Protein AF-A0A804R7P9-F1 (afdb_monomer_lite)

Organism: Zea mays (NCBI:txid4577)

Sequence (198 aa):
MEAQNVEVAALVQKIAALHADIAKLPSLSPSPDANALFTSLVMACVPPNPVDVTKLSPDVQGMREELIRLCSDVEGHLEAHYADMLAAFDNPLDHLGRFPYFSNYIDLSKLEFDLLVRYIPGLAPSRVAFVGSGPLPFSSLVLAARHLPNTLFDNYDRCAAANDRARKLVRADKDLNARMSFHTVDVANLTDELAKYD

pLDDT: mean 95.61, std 3.88, range [68.5, 98.56]

InterPro domains:
  IPR004298 Nicotianamine synthase [PF03059] (5-198)
  IPR004298 Nicotianamine synthase [PS51142] (3-198)
  IPR004298 Nicotianamine synthase [PTHR32266] (2-198)
  IPR029063 S-adenosyl-L-methionine-dependent methyltransferase superfamily [G3DSA:3.40.50.150] (6-198)

Foldseek 3Di:
DVVLVVQQVVLLVQLVVLLVQLVPDPDLADDPSNCVSVVSNCVSPVDDGPDPLVPDDPVSVVSVVVVVVSVVRSVLNLLLVLLVVLLPDLASVVPCVVRVCLVVLLVVLVVVLVVCCVVPPPDQFQEDEAEQCFLPNSSVVNCCPPPHVNHAYEYEDQDPSSLVSNLSNCVNPPSCNVRYHYYNDDCVPCPVVVVPGD

Secondary structure (DSSP, 8-state):
-HHHHHHHHHHHHHHHHHHHHHTT-S--SS-HHHHHHHHHHHHHHSS-----GGGS-HHHHHHHHHHHHHHHHHHHHHHHHHHHHHHTSSSGGGGGGGSTTHHHHHHHHHHHHHHHHHHSTT---SEEEEES--SS-HHHHHIIIII-TT-EEEEEES-HHHHHHHHHHHTT-HHHHHHEEEEES-GGG-HHHHTT--

Structure (mmCIF, N/CA/C/O backbone):
data_AF-A0A804R7P9-F1
#
_entry.id   AF-A0A804R7P9-F1
#
loop_
_atom_site.group_PDB
_atom_site.id
_atom_site.type_symbol
_atom_site.label_atom_id
_atom_site.label_alt_id
_atom_site.label_comp_id
_atom_site.label_asym_id
_atom_site.label_entity_id
_atom_site.label_seq_id
_atom_site.pdbx_PDB_ins_code
_atom_site.Cartn_x
_atom_site.Cartn_y
_atom_site.Cartn_z
_atom_site.occupancy
_atom_site.B_iso_or_equiv
_atom_site.auth_seq_id
_atom_site.auth_comp_id
_atom_site.auth_asym_id
_atom_site.auth_atom_id
_atom_site.pdbx_PDB_model_num
ATOM 1 N N . MET A 1 1 ? -15.376 25.281 25.401 1.00 68.50 1 MET A N 1
ATOM 2 C CA . MET A 1 1 ? -14.915 24.066 26.104 1.00 68.50 1 MET A CA 1
ATOM 3 C C . MET A 1 1 ? -15.999 22.995 26.113 1.00 68.50 1 MET A C 1
ATOM 5 O O . MET A 1 1 ? -15.757 21.929 25.577 1.00 68.50 1 MET A O 1
ATOM 9 N N . GLU A 1 2 ? -17.209 23.275 26.605 1.00 78.75 2 GLU A N 1
ATOM 10 C CA . GLU A 1 2 ? -18.293 22.273 26.649 1.00 78.75 2 GLU A CA 1
ATOM 11 C C . GLU A 1 2 ? -18.732 21.772 25.260 1.00 7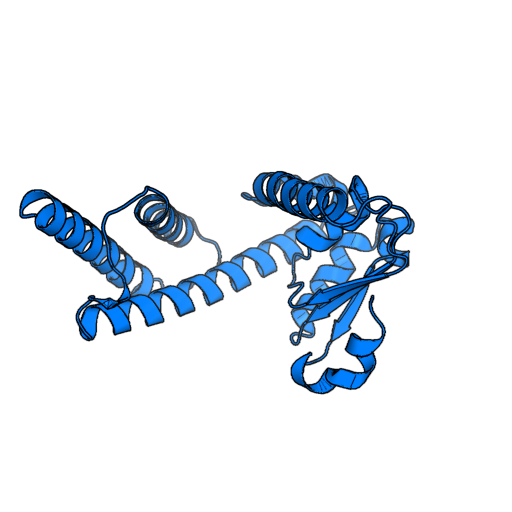8.75 2 GLU A C 1
ATOM 13 O O . GLU A 1 2 ? -18.752 20.569 25.031 1.00 78.75 2 GLU A O 1
ATOM 18 N N . ALA A 1 3 ? -18.953 22.671 24.291 1.00 79.94 3 ALA A N 1
ATOM 19 C CA . ALA A 1 3 ? -19.297 22.283 22.916 1.00 79.94 3 ALA A CA 1
ATOM 20 C C . ALA A 1 3 ? -18.219 21.411 22.238 1.00 79.94 3 ALA A C 1
ATOM 22 O O . ALA A 1 3 ? -18.548 20.435 21.575 1.00 79.94 3 ALA A O 1
ATOM 23 N N . GLN A 1 4 ? -16.934 21.719 22.462 1.00 81.69 4 GLN A N 1
ATOM 24 C CA . GLN A 1 4 ? -15.820 20.904 21.959 1.00 81.69 4 GLN A CA 1
ATOM 25 C C . GLN A 1 4 ? -15.803 19.520 22.611 1.00 81.69 4 GLN A C 1
ATOM 27 O O . GLN A 1 4 ? -15.610 18.529 21.921 1.00 81.69 4 GLN A O 1
ATOM 32 N N . ASN A 1 5 ? -16.053 19.428 23.920 1.00 85.88 5 ASN A N 1
ATOM 33 C CA . ASN A 1 5 ? -16.116 18.137 24.607 1.00 85.88 5 ASN A CA 1
ATOM 34 C C . ASN A 1 5 ? -17.267 17.266 24.079 1.00 85.88 5 ASN A C 1
ATOM 36 O O . ASN A 1 5 ? -17.095 16.058 23.936 1.00 85.88 5 ASN A O 1
ATOM 40 N N . VAL A 1 6 ? -18.417 17.871 23.756 1.00 90.25 6 VAL A N 1
ATOM 41 C CA . VAL A 1 6 ? -19.553 17.166 23.136 1.00 90.25 6 VAL A CA 1
ATOM 42 C C . VAL A 1 6 ? -19.192 16.662 21.736 1.00 90.25 6 VAL A C 1
ATOM 44 O O . VAL A 1 6 ? -19.476 15.511 21.417 1.00 90.25 6 VAL A O 1
ATOM 47 N N . GLU A 1 7 ? -18.527 17.483 20.920 1.00 92.00 7 GLU A N 1
ATOM 48 C CA . GLU A 1 7 ? -18.065 17.093 19.582 1.00 92.00 7 GLU A CA 1
ATOM 49 C C . GLU A 1 7 ? -17.047 15.942 19.634 1.00 92.00 7 GLU A C 1
ATOM 51 O O . GLU A 1 7 ? -17.205 14.947 18.925 1.00 92.00 7 GLU A O 1
ATOM 56 N N . VAL A 1 8 ? -16.051 16.031 20.527 1.00 93.19 8 VAL A N 1
ATOM 57 C CA . VAL A 1 8 ? -15.072 14.957 20.766 1.00 93.19 8 VAL A CA 1
ATOM 58 C C . VAL A 1 8 ? -15.778 13.669 21.179 1.00 93.19 8 VAL A C 1
ATOM 60 O O . VAL A 1 8 ? -15.513 12.617 20.600 1.00 93.19 8 VAL A O 1
ATOM 63 N N . ALA A 1 9 ? -16.694 13.736 22.150 1.00 93.81 9 ALA A N 1
ATOM 64 C CA . ALA A 1 9 ? -17.413 12.560 22.632 1.00 93.81 9 ALA A CA 1
ATOM 65 C C . ALA A 1 9 ? -18.255 11.910 21.522 1.00 93.81 9 ALA A C 1
ATOM 67 O O . ALA A 1 9 ? -18.226 10.688 21.369 1.00 93.81 9 ALA A O 1
ATOM 68 N N . ALA A 1 10 ? -18.947 12.715 20.711 1.00 95.12 10 ALA A N 1
ATOM 69 C CA . ALA A 1 10 ? -19.738 12.225 19.586 1.00 95.12 10 ALA A CA 1
ATOM 70 C C . ALA A 1 10 ? -18.864 11.540 18.522 1.00 95.12 10 ALA A C 1
ATOM 72 O O . ALA A 1 10 ? -19.225 10.474 18.016 1.00 95.12 10 ALA A O 1
ATOM 73 N N . LEU A 1 11 ? -17.698 12.113 18.207 1.00 96.31 11 LEU A N 1
ATOM 74 C CA . LEU A 1 11 ? -16.766 11.517 17.252 1.00 96.31 11 LEU A CA 1
ATOM 75 C C . LEU A 1 11 ? -16.176 10.203 17.781 1.00 96.31 11 LEU A C 1
ATOM 77 O O . LEU A 1 11 ? -16.175 9.205 17.060 1.00 96.31 11 LEU A O 1
ATOM 81 N N . VAL A 1 12 ? -15.740 10.171 19.044 1.00 96.19 12 VAL A N 1
ATOM 82 C CA . VAL A 1 12 ? -15.232 8.947 19.684 1.00 96.19 12 VAL A CA 1
ATOM 83 C C . VAL A 1 12 ? -16.304 7.858 19.694 1.00 96.19 12 VAL A C 1
ATOM 85 O O . VAL A 1 12 ? -16.014 6.722 19.330 1.00 96.19 12 VAL A O 1
ATOM 88 N N . GLN A 1 13 ? -17.553 8.195 20.026 1.00 96.75 13 GLN A N 1
ATOM 89 C CA . GLN A 1 13 ? -18.661 7.240 20.002 1.00 96.75 13 GLN A CA 1
ATOM 90 C C . GLN A 1 13 ? -18.929 6.701 18.588 1.00 96.75 13 GLN A C 1
ATOM 92 O O . GLN A 1 13 ? -19.139 5.499 18.421 1.00 96.75 13 GLN A O 1
ATOM 97 N N . LYS A 1 14 ? -18.892 7.562 17.562 1.00 97.56 14 LYS A N 1
ATOM 98 C CA . LYS A 1 14 ? -19.044 7.142 16.162 1.00 97.56 14 LYS A CA 1
ATOM 99 C C . LYS A 1 14 ? -17.930 6.181 15.740 1.00 97.56 14 LYS A C 1
ATOM 101 O O . LYS A 1 14 ? -18.217 5.149 15.138 1.00 97.56 14 LYS A O 1
ATOM 106 N N . ILE A 1 15 ? -16.679 6.504 16.065 1.00 97.62 15 ILE A N 1
ATOM 107 C CA . ILE A 1 15 ? -15.522 5.654 15.755 1.00 97.62 15 ILE A CA 1
ATOM 108 C C . ILE A 1 15 ? -15.613 4.320 16.509 1.00 97.62 15 ILE A C 1
ATOM 110 O O . ILE A 1 15 ? -15.343 3.279 15.919 1.00 97.62 15 ILE A O 1
ATOM 114 N N . ALA A 1 16 ? -16.071 4.321 17.764 1.00 97.50 16 ALA A N 1
ATOM 115 C CA . ALA A 1 16 ? -16.277 3.100 18.541 1.00 97.50 16 ALA A CA 1
ATOM 116 C C . ALA A 1 16 ? -17.362 2.188 17.952 1.00 97.50 16 ALA A C 1
ATOM 118 O O . ALA A 1 16 ? -17.190 0.970 17.921 1.00 97.50 16 ALA A O 1
ATOM 119 N N . ALA A 1 17 ? -18.456 2.761 17.442 1.00 98.25 17 ALA A N 1
ATOM 120 C CA . ALA A 1 17 ? -19.480 1.993 16.738 1.00 98.25 17 ALA A CA 1
ATOM 121 C C . ALA A 1 17 ? -18.922 1.360 15.452 1.00 98.25 17 ALA A C 1
ATOM 123 O O . ALA A 1 17 ? -19.088 0.162 15.237 1.00 98.25 17 ALA A O 1
ATOM 124 N N . LEU A 1 18 ? -18.183 2.136 14.649 1.00 98.44 18 LEU A N 1
ATOM 125 C CA . LEU A 1 18 ? -17.522 1.630 13.442 1.00 98.44 18 LEU A CA 1
ATOM 126 C C . LEU A 1 18 ? -16.513 0.526 13.765 1.00 98.44 18 LEU A C 1
ATOM 128 O O . LEU A 1 18 ? -16.497 -0.492 13.083 1.00 98.44 18 LEU A O 1
ATOM 132 N N . HIS A 1 19 ? -15.718 0.688 14.823 1.00 98.12 19 HIS A N 1
ATOM 133 C CA . HIS A 1 19 ? -14.803 -0.345 15.299 1.00 98.12 19 HIS A CA 1
ATOM 134 C C . HIS A 1 19 ? -15.536 -1.650 15.627 1.00 98.12 19 HIS A C 1
ATOM 136 O O . HIS A 1 19 ? -15.150 -2.711 15.143 1.00 98.12 19 HIS A O 1
ATOM 142 N N . ALA A 1 20 ? -16.625 -1.569 16.396 1.00 97.69 20 ALA A N 1
ATOM 143 C CA . ALA A 1 20 ? -17.409 -2.740 16.774 1.00 97.69 20 ALA A CA 1
ATOM 144 C C . ALA A 1 20 ? -18.037 -3.456 15.568 1.00 97.69 20 ALA A C 1
ATOM 146 O O . ALA A 1 20 ? -18.223 -4.671 15.616 1.00 97.69 20 ALA A O 1
ATOM 147 N N . ASP A 1 21 ? -18.376 -2.728 14.505 1.00 98.25 21 ASP A N 1
ATOM 148 C CA . ASP A 1 21 ? -18.928 -3.313 13.283 1.00 98.25 21 ASP A CA 1
ATOM 149 C C . ASP A 1 21 ? -17.838 -3.886 12.369 1.00 98.25 21 ASP A C 1
ATOM 151 O O . ASP A 1 21 ? -18.008 -4.987 11.846 1.00 98.25 21 ASP A O 1
ATOM 155 N N . ILE A 1 22 ? -16.683 -3.218 12.253 1.00 98.06 22 ILE A N 1
ATOM 156 C CA . ILE A 1 22 ? -15.511 -3.741 11.531 1.00 98.06 22 ILE A CA 1
ATOM 157 C C . ILE A 1 22 ? -15.024 -5.043 12.178 1.00 98.06 22 ILE A C 1
ATOM 159 O O . ILE A 1 22 ? -14.777 -6.016 11.471 1.00 98.06 22 ILE A O 1
ATOM 163 N N . ALA A 1 23 ? -14.957 -5.103 13.510 1.00 95.75 23 ALA A N 1
ATOM 164 C CA . ALA A 1 23 ? -14.520 -6.293 14.244 1.00 95.75 23 ALA A CA 1
ATOM 165 C C . ALA A 1 23 ? -15.430 -7.523 14.032 1.00 95.75 23 ALA A C 1
ATOM 167 O O . ALA A 1 23 ? -15.021 -8.649 14.311 1.00 95.75 23 ALA A O 1
ATOM 168 N N . LYS A 1 24 ? -16.663 -7.331 13.538 1.00 96.69 24 LYS A N 1
ATOM 169 C CA . LYS A 1 24 ? -17.606 -8.418 13.215 1.00 96.69 24 LYS A CA 1
ATOM 170 C C . LYS A 1 24 ? -17.519 -8.882 11.762 1.00 96.69 24 LYS A C 1
ATOM 172 O O . LYS A 1 24 ? -18.208 -9.840 11.406 1.00 96.69 24 LYS A O 1
ATOM 177 N N . LEU A 1 25 ? -16.737 -8.212 10.912 1.00 97.31 25 LEU A N 1
ATOM 178 C CA . LEU A 1 25 ? -16.594 -8.621 9.520 1.00 97.31 25 LEU A CA 1
ATOM 179 C C . LEU A 1 25 ? -16.005 -10.039 9.443 1.00 97.31 25 LEU A C 1
ATOM 181 O O . LEU A 1 25 ? -15.022 -10.337 10.121 1.00 97.31 25 LEU A O 1
ATOM 185 N N . PRO A 1 26 ? -16.550 -10.920 8.585 1.00 95.75 26 PRO A N 1
ATOM 186 C CA . PRO A 1 26 ? -16.023 -12.275 8.428 1.00 95.75 26 PRO A CA 1
ATOM 187 C C . PRO A 1 26 ? -14.672 -12.300 7.698 1.00 95.75 26 PRO A C 1
ATOM 189 O O . PRO A 1 26 ? -13.960 -13.301 7.741 1.00 95.75 26 PRO A O 1
ATOM 192 N N . SER A 1 27 ? -14.342 -11.227 6.976 1.00 96.12 27 SER A N 1
ATOM 193 C CA . SER A 1 27 ? -13.098 -11.057 6.233 1.00 96.12 27 SER A CA 1
ATOM 194 C C . SER A 1 27 ? -12.827 -9.573 6.000 1.00 96.12 27 SER A C 1
ATOM 196 O O . SER A 1 27 ? -13.759 -8.794 5.801 1.00 96.12 27 SER A O 1
ATOM 198 N N . LEU A 1 28 ? -11.545 -9.210 5.963 1.00 95.88 28 LEU A N 1
ATOM 199 C CA . LEU A 1 28 ? -11.067 -7.887 5.548 1.00 95.88 28 LEU A CA 1
ATOM 200 C C . LEU A 1 28 ? -10.750 -7.821 4.044 1.00 95.88 28 LEU A C 1
ATOM 202 O O . LEU A 1 28 ? -10.237 -6.822 3.555 1.00 95.88 28 LEU A O 1
ATOM 206 N N . SER A 1 29 ? -11.037 -8.881 3.283 1.00 95.62 29 SER A N 1
ATOM 207 C CA . SER A 1 29 ? -10.930 -8.833 1.822 1.00 95.62 29 SER A CA 1
ATOM 208 C C . SER A 1 29 ? -11.951 -7.853 1.221 1.00 95.62 29 SER A C 1
ATOM 210 O O . SER A 1 29 ? -13.043 -7.703 1.784 1.00 95.62 29 SER A O 1
ATOM 212 N N . PRO A 1 30 ? -11.652 -7.230 0.061 1.00 95.12 30 PRO A N 1
ATOM 213 C CA . PRO A 1 30 ? -12.566 -6.292 -0.582 1.00 95.12 30 PRO A CA 1
ATOM 214 C C . PRO A 1 30 ? -13.975 -6.866 -0.750 1.00 95.12 30 PRO A C 1
ATOM 216 O O . PRO A 1 30 ? -14.176 -7.918 -1.359 1.00 95.12 30 PRO A O 1
ATOM 219 N N . SER A 1 31 ? -14.955 -6.162 -0.191 1.00 95.88 31 SER A N 1
ATOM 220 C CA . SER A 1 31 ? -16.376 -6.504 -0.243 1.00 95.88 31 SER A CA 1
ATOM 221 C C . SER A 1 31 ? -17.216 -5.236 -0.062 1.00 95.88 31 SER A C 1
ATOM 223 O O . SER A 1 31 ? -16.712 -4.258 0.495 1.00 95.88 31 SER A O 1
ATOM 225 N N . PRO A 1 32 ? -18.488 -5.213 -0.506 1.00 95.94 32 PRO A N 1
ATOM 226 C CA . PRO A 1 32 ? -19.352 -4.050 -0.309 1.00 95.94 32 PRO A CA 1
ATOM 227 C C . PRO A 1 32 ? -19.441 -3.605 1.157 1.00 95.94 32 PRO A C 1
ATOM 229 O O . PRO A 1 32 ? -19.336 -2.411 1.432 1.00 95.94 32 PRO A O 1
ATOM 232 N N . ASP A 1 33 ? -19.550 -4.556 2.088 1.00 96.88 33 ASP A N 1
ATOM 233 C CA . ASP A 1 33 ? -19.698 -4.272 3.518 1.00 96.88 33 ASP A CA 1
ATOM 234 C C . ASP A 1 33 ? -18.408 -3.706 4.125 1.00 96.88 33 ASP A C 1
ATOM 236 O O . ASP A 1 33 ? -18.443 -2.669 4.791 1.00 96.88 33 ASP A O 1
ATOM 240 N N . ALA A 1 34 ? -17.255 -4.327 3.836 1.00 96.50 34 ALA A N 1
ATOM 241 C CA . ALA A 1 34 ? -15.963 -3.802 4.273 1.00 96.50 34 ALA A CA 1
ATOM 242 C C . ALA A 1 34 ? -15.733 -2.392 3.705 1.00 96.50 34 ALA A C 1
ATOM 244 O O . ALA A 1 34 ? -15.433 -1.459 4.451 1.00 96.50 34 ALA A O 1
ATOM 245 N N . ASN A 1 35 ? -15.971 -2.200 2.404 1.00 95.12 35 ASN A N 1
ATOM 246 C CA . ASN A 1 35 ? -15.793 -0.908 1.747 1.00 95.12 35 ASN A CA 1
ATOM 247 C C . ASN A 1 35 ? -16.675 0.177 2.381 1.00 95.12 35 ASN A C 1
ATOM 249 O O . ASN A 1 35 ? -16.202 1.292 2.602 1.00 95.12 35 ASN A O 1
ATOM 253 N N . ALA A 1 36 ? -17.934 -0.133 2.704 1.00 97.06 36 ALA A N 1
ATOM 254 C CA . ALA A 1 36 ? -18.849 0.818 3.329 1.00 97.06 36 ALA A CA 1
ATOM 255 C C . ALA A 1 36 ? -18.391 1.229 4.739 1.00 97.06 36 ALA A C 1
ATOM 257 O O . ALA A 1 36 ? -18.399 2.422 5.068 1.00 97.06 36 ALA A O 1
ATOM 258 N N . LEU A 1 37 ? -17.950 0.268 5.558 1.00 98.31 37 LEU A N 1
ATOM 259 C CA . LEU A 1 37 ? -17.475 0.533 6.919 1.00 98.31 37 LEU A CA 1
ATOM 260 C C . LEU A 1 37 ? -16.175 1.344 6.926 1.00 98.31 37 LEU A C 1
ATOM 262 O O . LEU A 1 37 ? -16.103 2.372 7.603 1.00 98.31 37 LEU A O 1
ATOM 266 N N . PHE A 1 38 ? -15.181 0.951 6.127 1.00 97.06 38 PHE A N 1
ATOM 267 C CA . PHE A 1 38 ? -13.913 1.682 6.049 1.00 97.06 38 PHE A CA 1
ATOM 268 C C . PHE A 1 38 ? -14.075 3.059 5.393 1.00 97.06 38 PHE A C 1
ATOM 270 O O . PHE A 1 38 ? -13.487 4.027 5.873 1.00 97.06 38 PHE A O 1
ATOM 277 N N . THR A 1 39 ? -14.956 3.210 4.395 1.00 95.88 39 THR A N 1
ATOM 278 C CA . THR A 1 39 ? -15.325 4.540 3.868 1.00 95.88 39 THR A CA 1
ATOM 279 C C . THR A 1 39 ? -15.932 5.410 4.968 1.00 95.88 39 THR A C 1
ATOM 281 O O . THR A 1 39 ? -15.559 6.571 5.123 1.00 95.88 39 THR A O 1
ATOM 284 N N . SER A 1 40 ? -16.838 4.856 5.776 1.00 97.81 40 SER A N 1
ATOM 285 C CA . SER A 1 40 ? -17.463 5.590 6.883 1.00 97.81 40 SER A CA 1
ATOM 286 C C . SER A 1 40 ? -16.452 6.006 7.954 1.00 97.81 40 SER A C 1
ATOM 288 O O . SER A 1 40 ? -16.574 7.101 8.510 1.00 97.81 40 SER A O 1
ATOM 290 N N . LEU A 1 41 ? -15.445 5.165 8.214 1.00 97.81 41 LEU A N 1
ATOM 291 C CA . LEU A 1 41 ? -14.328 5.471 9.108 1.00 97.81 41 LEU A CA 1
ATOM 292 C C . LEU A 1 41 ? -13.461 6.607 8.561 1.00 97.81 41 LEU A C 1
ATOM 294 O O . LEU A 1 41 ? -13.249 7.592 9.265 1.00 97.81 41 LEU A O 1
ATOM 298 N N . VAL A 1 42 ? -13.035 6.530 7.298 1.00 95.25 42 VAL A N 1
ATOM 299 C CA . VAL A 1 42 ? -12.271 7.604 6.641 1.00 95.25 42 VAL A CA 1
ATOM 300 C C . VAL A 1 42 ? -13.047 8.921 6.691 1.00 95.25 42 VAL A C 1
ATOM 302 O O . VAL A 1 42 ? -12.519 9.933 7.146 1.00 95.25 42 VAL A O 1
ATOM 305 N N . MET A 1 43 ? -14.332 8.906 6.334 1.00 96.31 43 MET A N 1
ATOM 306 C CA . MET A 1 43 ? -15.180 10.103 6.356 1.00 96.31 43 MET A CA 1
ATOM 307 C C . MET A 1 43 ? -15.425 10.660 7.766 1.00 96.31 43 MET A C 1
ATOM 309 O O . MET A 1 43 ? -15.783 11.829 7.902 1.00 96.31 43 MET A O 1
ATOM 313 N N . ALA A 1 44 ? -15.252 9.855 8.819 1.00 96.00 44 ALA A N 1
ATOM 314 C CA . ALA A 1 44 ? -15.275 10.336 10.198 1.00 96.00 44 ALA A CA 1
ATOM 315 C C . ALA A 1 44 ? -13.940 10.974 10.619 1.00 96.00 44 ALA A C 1
ATOM 317 O O . ALA A 1 44 ? -13.952 11.922 11.398 1.00 96.00 44 ALA A O 1
ATOM 318 N N . CYS A 1 45 ? -12.813 10.476 10.104 1.00 93.88 45 CYS A N 1
ATOM 319 C CA . CYS A 1 45 ? -11.470 10.892 10.515 1.00 93.88 45 CYS A CA 1
ATOM 320 C C . CYS A 1 45 ? -10.884 12.056 9.698 1.00 93.88 45 CYS A C 1
ATOM 322 O O . CYS A 1 45 ? -10.033 12.778 10.210 1.00 93.88 45 CYS A O 1
ATOM 324 N N . VAL A 1 46 ? -11.297 12.230 8.439 1.00 93.50 46 VAL A N 1
ATOM 325 C CA . VAL A 1 46 ? -10.741 13.249 7.527 1.00 93.50 46 VAL A CA 1
ATOM 326 C C . VAL A 1 46 ? -11.066 14.695 7.938 1.00 93.50 46 VAL A C 1
ATOM 328 O O . VAL A 1 46 ? -10.173 15.540 7.837 1.00 93.50 46 VAL A O 1
ATOM 331 N N . PRO A 1 47 ? -12.294 15.042 8.376 1.00 94.62 47 PRO A N 1
ATOM 332 C CA . PRO A 1 47 ? -12.596 16.417 8.754 1.00 94.62 47 PRO A CA 1
ATOM 333 C C . PRO A 1 47 ? -11.754 16.896 9.951 1.00 94.62 47 PRO A C 1
ATOM 335 O O . PRO A 1 47 ? -11.540 16.127 10.897 1.00 94.62 47 PRO A O 1
ATOM 338 N N . PRO A 1 48 ? -11.324 18.176 9.963 1.00 94.00 48 PRO A N 1
ATOM 339 C CA . PRO A 1 48 ? -10.697 18.774 11.134 1.00 94.00 48 PRO A CA 1
ATOM 340 C C . PRO A 1 48 ? -11.593 18.603 12.356 1.00 94.00 48 PRO A C 1
ATOM 342 O O . PRO A 1 48 ? -12.789 18.879 12.295 1.00 94.00 48 PRO A O 1
ATOM 345 N N . ASN A 1 49 ? -11.010 18.155 13.459 1.00 92.31 49 ASN A N 1
ATOM 346 C CA . ASN A 1 49 ? -11.733 17.910 14.696 1.00 92.31 49 ASN A CA 1
ATOM 347 C C . ASN A 1 49 ? -10.859 18.302 15.901 1.00 92.31 49 ASN A C 1
ATOM 349 O O . ASN A 1 49 ? -9.630 18.324 15.790 1.00 92.31 49 ASN A O 1
ATOM 353 N N . PRO A 1 50 ? -11.465 18.631 17.054 1.00 91.81 50 PRO A N 1
ATOM 354 C CA . PRO A 1 50 ? -10.737 19.080 18.240 1.00 91.81 50 PRO A CA 1
ATOM 355 C C . PRO A 1 50 ? -10.140 17.935 19.080 1.00 91.81 50 PRO A C 1
ATOM 357 O O . PRO A 1 50 ? -9.736 18.175 20.220 1.00 91.81 50 PRO A O 1
ATOM 360 N N . VAL A 1 51 ? -10.108 16.692 18.578 1.00 93.44 51 VAL A N 1
ATOM 361 C CA . VAL A 1 51 ? -9.623 15.543 19.354 1.00 93.44 51 VAL A CA 1
ATOM 362 C C . VAL A 1 51 ? -8.121 15.663 19.592 1.00 93.44 51 VAL A C 1
ATOM 364 O O . VAL A 1 51 ? -7.309 15.594 18.674 1.00 93.44 51 VAL A O 1
ATOM 367 N N . ASP A 1 52 ? -7.742 15.760 20.862 1.00 93.62 52 ASP A N 1
ATOM 368 C CA . ASP A 1 52 ? -6.364 15.564 21.295 1.00 93.62 52 ASP A CA 1
ATOM 369 C C . ASP A 1 52 ? -6.140 14.074 21.563 1.00 93.62 52 ASP A C 1
ATOM 371 O O . ASP A 1 52 ? -6.497 13.554 22.625 1.00 93.62 52 ASP A O 1
ATOM 375 N N . VAL A 1 53 ? -5.547 13.378 20.587 1.00 92.25 53 VAL A N 1
ATOM 376 C CA . VAL A 1 53 ? -5.310 11.931 20.684 1.00 92.25 53 VAL A CA 1
ATOM 377 C C . VAL A 1 53 ? -4.432 11.553 21.872 1.00 92.25 53 VAL A C 1
ATOM 379 O O . VAL A 1 53 ? -4.489 10.411 22.295 1.00 92.25 53 VAL A O 1
ATOM 382 N N . THR A 1 54 ? -3.654 12.474 22.452 1.00 93.88 54 THR A N 1
ATOM 383 C CA . THR A 1 54 ? -2.804 12.185 23.623 1.00 93.88 54 THR A CA 1
ATOM 384 C C . THR A 1 54 ? -3.584 12.159 24.940 1.00 93.88 54 THR A C 1
ATOM 386 O O . THR A 1 54 ? -3.088 11.639 25.937 1.00 93.88 54 THR A O 1
ATOM 389 N N . LYS A 1 55 ? -4.817 12.684 24.947 1.00 94.06 55 LYS A N 1
ATOM 390 C CA . LYS A 1 55 ? -5.689 12.786 26.130 1.00 94.06 55 LYS A CA 1
ATOM 391 C C . LYS A 1 55 ? -6.841 11.782 26.137 1.00 94.06 55 LYS A C 1
ATOM 393 O O . LYS A 1 55 ? -7.696 11.843 27.019 1.00 94.06 55 LYS A O 1
ATOM 398 N N . LEU A 1 56 ? -6.891 10.881 25.159 1.00 93.56 56 LEU A N 1
ATOM 399 C CA . LEU A 1 56 ? -7.895 9.822 25.112 1.00 93.56 56 LEU A CA 1
ATOM 400 C C . LEU A 1 56 ? -7.708 8.859 26.292 1.00 93.56 56 LEU A C 1
ATOM 402 O O . LEU A 1 56 ? -6.582 8.554 26.687 1.00 93.56 56 LEU A O 1
ATOM 406 N N . SER A 1 57 ? -8.818 8.366 26.844 1.00 96.00 57 SER A N 1
ATOM 407 C CA . SER A 1 57 ? -8.792 7.348 27.899 1.00 96.00 57 SER A CA 1
ATOM 408 C C . SER A 1 57 ? -8.118 6.057 27.411 1.00 96.00 57 SER A C 1
ATOM 410 O O . SER A 1 57 ? -8.221 5.757 26.218 1.00 96.00 57 SER A O 1
ATOM 412 N N . PRO A 1 58 ? -7.516 5.246 28.304 1.00 97.56 58 PRO A N 1
ATOM 413 C CA . PRO A 1 58 ? -6.837 4.001 27.930 1.00 97.56 58 PRO A CA 1
ATOM 414 C C . PRO A 1 58 ? -7.661 3.075 27.022 1.00 97.56 58 PRO A C 1
ATOM 416 O O . PRO A 1 58 ? -7.145 2.601 26.016 1.00 97.56 58 PRO A O 1
ATOM 419 N N . ASP A 1 59 ? -8.956 2.902 27.297 1.00 96.62 59 ASP A N 1
ATOM 420 C CA . ASP A 1 59 ? -9.836 2.049 26.481 1.00 96.62 59 ASP A CA 1
ATOM 421 C C . ASP A 1 59 ? -9.983 2.563 25.038 1.00 96.62 59 ASP A C 1
ATOM 423 O O . ASP A 1 59 ? -9.989 1.794 24.077 1.00 96.62 59 ASP A O 1
ATOM 427 N N . VAL A 1 60 ? -10.050 3.886 24.869 1.00 96.31 60 VAL A N 1
ATOM 428 C CA . VAL A 1 60 ? -10.167 4.530 23.553 1.00 96.31 60 VAL A CA 1
ATOM 429 C C . VAL A 1 60 ? -8.832 4.481 22.808 1.00 96.31 60 VAL A C 1
ATOM 431 O O . VAL A 1 60 ? -8.826 4.350 21.586 1.00 96.31 60 VAL A O 1
ATOM 434 N N . GLN A 1 61 ? -7.702 4.531 23.522 1.00 97.31 61 GLN A N 1
ATOM 435 C CA . GLN A 1 61 ? -6.388 4.288 22.921 1.00 97.31 61 GLN A CA 1
ATOM 436 C C . GLN A 1 61 ? -6.265 2.854 22.409 1.00 97.31 61 GLN A C 1
ATOM 438 O O . GLN A 1 61 ? -5.867 2.665 21.264 1.00 97.31 61 GLN A O 1
ATOM 443 N N . GLY A 1 62 ? -6.680 1.863 23.205 1.00 97.44 62 GLY A N 1
ATOM 444 C CA . GLY A 1 62 ? -6.674 0.459 22.787 1.00 97.44 62 GLY A CA 1
ATOM 445 C C . GLY A 1 62 ? -7.515 0.227 21.529 1.00 97.44 62 GLY A C 1
ATOM 446 O O . GLY A 1 62 ? -7.029 -0.339 20.554 1.00 97.44 62 GLY A O 1
ATOM 447 N N . MET A 1 63 ? -8.736 0.772 21.496 1.00 97.44 63 MET A N 1
ATOM 448 C CA . MET A 1 63 ? -9.588 0.756 20.298 1.00 97.44 63 MET A CA 1
ATOM 449 C C . MET A 1 63 ? -8.908 1.429 19.093 1.00 97.44 63 MET A C 1
ATOM 451 O O . MET A 1 63 ? -8.999 0.945 17.966 1.00 97.44 63 MET A O 1
ATOM 455 N N . ARG A 1 64 ? -8.227 2.561 19.304 1.00 96.81 64 ARG A N 1
ATOM 456 C CA . ARG A 1 64 ? -7.512 3.267 18.234 1.00 96.81 64 ARG A CA 1
ATOM 457 C C . ARG A 1 64 ? -6.357 2.429 17.679 1.00 96.81 64 ARG A C 1
ATOM 459 O O . ARG A 1 64 ? -6.175 2.395 16.466 1.00 96.81 64 ARG A O 1
ATOM 466 N N . GLU A 1 65 ? -5.582 1.777 18.537 1.00 97.00 65 GLU A N 1
ATOM 467 C CA . GLU A 1 65 ? -4.492 0.882 18.128 1.00 97.00 65 GLU A CA 1
ATOM 468 C C . GLU A 1 65 ? -5.014 -0.319 17.330 1.00 97.00 65 GLU A C 1
ATOM 470 O O . GLU A 1 65 ? -4.438 -0.673 16.299 1.00 97.00 65 GLU A O 1
ATOM 475 N N . GLU A 1 66 ? -6.138 -0.899 17.754 1.00 97.44 66 GLU A N 1
ATOM 476 C CA . GLU A 1 66 ? -6.805 -1.982 17.031 1.00 97.44 66 GLU A CA 1
ATOM 477 C C . GLU A 1 66 ? -7.297 -1.521 15.652 1.00 97.44 66 GLU A C 1
ATOM 479 O O . GLU A 1 66 ? -6.990 -2.161 14.645 1.00 97.44 66 GLU A O 1
ATOM 484 N N . LEU A 1 67 ? -7.947 -0.354 15.571 1.00 97.62 67 LEU A N 1
ATOM 485 C CA . LEU A 1 67 ? -8.347 0.248 14.296 1.00 97.62 67 LEU A CA 1
ATOM 486 C C . LEU A 1 67 ? -7.159 0.495 13.362 1.00 97.62 67 LEU A C 1
ATOM 488 O O . LEU A 1 67 ? -7.275 0.240 12.169 1.00 97.62 67 LEU A O 1
ATOM 492 N N . ILE A 1 68 ? -6.016 0.963 13.873 1.00 96.62 68 ILE A N 1
ATOM 493 C CA . ILE A 1 68 ? -4.811 1.163 13.050 1.00 96.62 68 ILE A CA 1
ATOM 494 C C . ILE A 1 68 ? -4.354 -0.162 12.432 1.00 96.62 68 ILE A C 1
ATOM 496 O O . ILE A 1 68 ? -4.028 -0.202 11.245 1.00 96.62 68 ILE A O 1
ATOM 500 N N . ARG A 1 69 ? -4.366 -1.254 13.205 1.00 97.19 69 ARG A N 1
ATOM 501 C CA . ARG A 1 69 ? -4.025 -2.588 12.692 1.00 97.19 69 ARG A CA 1
ATOM 502 C C . ARG A 1 69 ? -5.034 -3.075 11.655 1.00 97.19 69 ARG A C 1
ATOM 504 O O . ARG A 1 69 ? -4.622 -3.518 10.591 1.00 97.19 69 ARG A O 1
ATOM 511 N N . LEU A 1 70 ? -6.330 -2.925 11.925 1.00 97.19 70 LEU A N 1
ATOM 512 C CA . LEU A 1 70 ? -7.393 -3.297 10.986 1.00 97.19 70 LEU A CA 1
ATOM 513 C C . LEU A 1 70 ? -7.295 -2.509 9.672 1.00 97.19 70 LEU A C 1
ATOM 515 O O . LEU A 1 70 ? -7.453 -3.089 8.601 1.00 97.19 70 LEU A O 1
ATOM 519 N N . CYS A 1 71 ? -6.983 -1.211 9.742 1.00 96.75 71 CYS A N 1
ATOM 520 C CA . CYS A 1 71 ? -6.715 -0.383 8.567 1.00 96.75 71 CYS A CA 1
ATOM 521 C C . CYS A 1 71 ? -5.480 -0.870 7.793 1.00 96.75 71 CYS A C 1
ATOM 523 O O . CYS A 1 71 ? -5.513 -0.934 6.569 1.00 96.75 71 CYS A O 1
ATOM 525 N N . SER A 1 72 ? -4.401 -1.244 8.486 1.00 94.75 72 SER A N 1
ATOM 526 C CA . SER A 1 72 ? -3.216 -1.816 7.832 1.00 94.75 72 SER A CA 1
ATOM 527 C C . SER A 1 72 ? -3.543 -3.122 7.099 1.00 94.75 72 SER A C 1
ATOM 529 O O . SER A 1 72 ? -3.079 -3.334 5.980 1.00 94.75 72 SER A O 1
ATOM 531 N N . ASP A 1 73 ? -4.329 -4.001 7.721 1.00 95.50 73 ASP A N 1
ATOM 532 C CA . ASP A 1 73 ? -4.663 -5.305 7.147 1.00 95.50 73 ASP A CA 1
ATOM 533 C C . ASP A 1 73 ? -5.632 -5.171 5.961 1.00 95.50 73 ASP A C 1
ATOM 535 O O . ASP A 1 73 ? -5.423 -5.803 4.921 1.00 95.50 73 ASP A O 1
ATOM 539 N N . VAL A 1 74 ? -6.666 -4.323 6.076 1.00 96.31 74 VAL A N 1
ATOM 540 C CA . VAL A 1 74 ? -7.614 -4.096 4.972 1.00 96.31 74 VAL A CA 1
ATOM 541 C C . VAL A 1 74 ? -6.927 -3.454 3.768 1.00 96.31 74 VAL A C 1
ATOM 543 O O . VAL A 1 74 ? -7.196 -3.868 2.641 1.00 96.31 74 VAL A O 1
ATOM 546 N N . GLU A 1 75 ? -6.009 -2.505 3.983 1.00 94.06 75 GLU A N 1
ATOM 547 C CA . GLU A 1 75 ? -5.276 -1.868 2.886 1.00 94.06 75 GLU A CA 1
ATOM 548 C C . GLU A 1 75 ? -4.384 -2.897 2.183 1.00 94.06 75 GLU A C 1
ATOM 550 O O . GLU A 1 75 ? -4.434 -3.028 0.964 1.00 94.06 75 GLU A O 1
ATOM 555 N N . GLY A 1 76 ? -3.673 -3.742 2.941 1.00 94.88 76 GLY A N 1
ATOM 556 C CA . GLY A 1 76 ? -2.881 -4.830 2.364 1.00 94.88 76 GLY A CA 1
ATOM 557 C C . GLY A 1 76 ? -3.716 -5.813 1.529 1.00 94.88 76 GLY A C 1
ATOM 558 O O . GLY A 1 76 ? -3.285 -6.249 0.456 1.00 94.88 76 GLY A O 1
ATOM 559 N N . HIS A 1 77 ? -4.932 -6.147 1.975 1.00 96.06 77 HIS A N 1
ATOM 560 C CA . HIS A 1 77 ? -5.866 -6.966 1.197 1.00 96.06 77 HIS A CA 1
ATOM 561 C C . HIS A 1 77 ? -6.375 -6.254 -0.060 1.00 96.06 77 HIS A C 1
ATOM 563 O O . HIS A 1 77 ? -6.482 -6.885 -1.118 1.00 96.06 77 HIS A O 1
ATOM 569 N N . LEU A 1 78 ? -6.691 -4.964 0.051 1.00 96.38 78 LEU A N 1
ATOM 570 C CA . LEU A 1 78 ? -7.152 -4.135 -1.053 1.00 96.38 78 LEU A CA 1
ATOM 571 C C . LEU A 1 78 ? -6.078 -4.031 -2.137 1.00 96.38 78 LEU A C 1
ATOM 573 O O . LEU A 1 78 ? -6.350 -4.345 -3.299 1.00 96.38 78 LEU A O 1
ATOM 577 N N . GLU A 1 79 ? -4.854 -3.667 -1.762 1.00 97.12 79 GLU A N 1
ATOM 578 C CA . GLU A 1 79 ? -3.755 -3.542 -2.709 1.00 97.12 79 GLU A CA 1
ATOM 579 C C . GLU A 1 79 ? -3.434 -4.887 -3.373 1.00 97.12 79 GLU A C 1
ATOM 581 O O . GLU A 1 79 ? -3.305 -4.955 -4.595 1.00 97.12 79 GLU A O 1
ATOM 586 N N . ALA A 1 80 ? -3.381 -5.986 -2.611 1.00 97.31 80 ALA A N 1
ATOM 587 C CA . ALA A 1 80 ? -3.146 -7.315 -3.176 1.00 97.31 80 ALA A CA 1
ATOM 588 C C . ALA A 1 80 ? -4.230 -7.721 -4.190 1.00 97.31 80 ALA A C 1
ATOM 590 O O . ALA A 1 80 ? -3.902 -8.197 -5.279 1.00 97.31 80 ALA A O 1
ATOM 591 N N . HIS A 1 81 ? -5.507 -7.496 -3.861 1.00 97.19 81 HIS A N 1
ATOM 592 C CA . HIS A 1 81 ? -6.632 -7.781 -4.753 1.00 97.19 81 HIS A CA 1
ATOM 593 C C . HIS A 1 81 ? -6.526 -7.003 -6.068 1.00 97.19 81 HIS A C 1
ATOM 595 O O . HIS A 1 81 ? -6.659 -7.575 -7.152 1.00 97.19 81 HIS A O 1
ATOM 601 N N .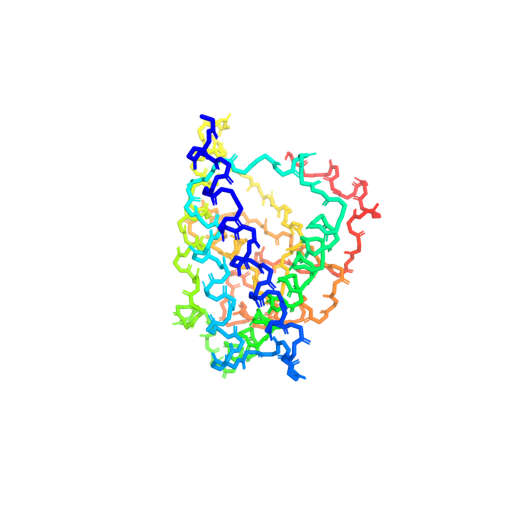 TYR A 1 82 ? -6.269 -5.699 -5.978 1.00 98.06 82 TYR A N 1
ATOM 602 C CA . TYR A 1 82 ? -6.165 -4.851 -7.157 1.00 98.06 82 TYR A CA 1
ATOM 603 C C . TYR A 1 82 ? -4.897 -5.127 -7.962 1.00 98.06 82 TYR A C 1
ATOM 605 O O . TYR A 1 82 ? -4.961 -5.095 -9.188 1.00 98.06 82 TYR A O 1
ATOM 613 N N . ALA A 1 83 ? -3.781 -5.473 -7.322 1.00 98.19 83 ALA A N 1
ATOM 614 C CA . ALA A 1 83 ? -2.572 -5.885 -8.024 1.00 98.19 83 ALA A CA 1
ATOM 615 C C . ALA A 1 83 ? -2.800 -7.166 -8.837 1.00 98.19 83 ALA A C 1
ATOM 617 O O . ALA A 1 83 ? -2.430 -7.220 -10.010 1.00 98.19 83 ALA A O 1
ATOM 618 N N . ASP A 1 84 ? -3.464 -8.169 -8.252 1.00 98.25 84 ASP A N 1
ATOM 619 C CA . ASP A 1 84 ? -3.793 -9.419 -8.945 1.00 98.25 84 ASP A CA 1
ATOM 620 C C . ASP A 1 84 ? -4.788 -9.173 -10.100 1.00 98.25 84 ASP A C 1
ATOM 622 O O . ASP A 1 84 ? -4.602 -9.694 -11.202 1.00 98.25 84 ASP A O 1
ATOM 626 N N . MET A 1 85 ? -5.797 -8.318 -9.891 1.00 98.25 85 MET A N 1
ATOM 627 C CA . MET A 1 85 ? -6.759 -7.930 -10.931 1.00 98.25 85 MET A CA 1
ATOM 628 C C . MET A 1 85 ? -6.104 -7.156 -12.083 1.00 98.25 85 MET A C 1
ATOM 630 O O . MET A 1 85 ? -6.353 -7.464 -13.248 1.00 98.25 85 MET A O 1
ATOM 634 N N . LEU A 1 86 ? -5.244 -6.178 -11.785 1.00 98.56 86 LEU A N 1
ATOM 635 C CA . LEU A 1 86 ? -4.518 -5.404 -12.795 1.00 98.56 86 LEU A CA 1
ATOM 636 C C . LEU A 1 86 ? -3.534 -6.283 -13.566 1.00 98.56 86 LEU A C 1
ATOM 638 O O . LEU A 1 86 ? -3.427 -6.178 -14.788 1.00 98.56 86 LEU A O 1
ATOM 642 N N . ALA A 1 87 ? -2.854 -7.199 -12.875 1.00 97.75 87 ALA A N 1
ATOM 643 C CA . ALA A 1 87 ? -1.931 -8.131 -13.501 1.00 97.75 87 ALA A CA 1
ATOM 644 C C . ALA A 1 87 ? -2.618 -9.083 -14.495 1.00 97.75 87 ALA A C 1
ATOM 646 O O . ALA A 1 87 ? -1.909 -9.666 -15.314 1.00 97.75 87 ALA A O 1
ATOM 647 N N . ALA A 1 88 ? -3.946 -9.235 -14.468 1.00 97.94 88 ALA A N 1
ATOM 648 C CA . ALA A 1 88 ? -4.682 -10.060 -15.425 1.00 97.94 88 ALA A CA 1
ATOM 649 C C . ALA A 1 88 ? -4.825 -9.425 -16.824 1.00 97.94 88 ALA A C 1
ATOM 651 O O . ALA A 1 88 ? -5.168 -10.134 -17.766 1.00 97.94 88 ALA A O 1
ATOM 652 N N . PHE A 1 89 ? -4.558 -8.123 -16.985 1.00 98.38 89 PHE A N 1
ATOM 653 C CA . PHE A 1 89 ? -4.556 -7.462 -18.296 1.00 98.38 89 PHE A CA 1
ATOM 654 C C . PHE A 1 89 ? -3.243 -7.684 -19.046 1.00 98.38 89 PHE A C 1
ATOM 656 O O . PHE A 1 89 ? -2.190 -7.826 -18.424 1.00 98.38 89 PHE A O 1
ATOM 663 N N . ASP A 1 90 ? -3.288 -7.646 -20.380 1.00 97.50 90 ASP A N 1
ATOM 664 C CA . ASP A 1 90 ? -2.089 -7.737 -21.224 1.00 97.50 90 ASP A CA 1
ATOM 665 C C . ASP A 1 90 ? -1.095 -6.614 -20.904 1.00 97.50 90 ASP A C 1
ATOM 667 O O . ASP A 1 90 ? 0.091 -6.878 -20.702 1.00 97.50 90 ASP A O 1
ATOM 671 N N . ASN A 1 91 ? -1.603 -5.383 -20.771 1.00 97.19 91 ASN A N 1
ATOM 672 C CA . ASN A 1 91 ? -0.858 -4.227 -20.286 1.00 97.19 91 ASN A CA 1
ATOM 673 C C . ASN A 1 91 ? -1.514 -3.649 -19.016 1.00 97.19 91 ASN A C 1
ATOM 675 O O . ASN A 1 91 ? -2.440 -2.841 -19.112 1.00 97.19 91 ASN A O 1
ATOM 679 N N . PRO A 1 92 ? -1.059 -4.039 -17.810 1.00 98.12 92 PRO A N 1
ATOM 680 C CA . PRO A 1 92 ? -1.644 -3.562 -16.554 1.00 98.12 92 PRO A CA 1
ATOM 681 C C . PRO A 1 92 ? -1.626 -2.034 -16.392 1.00 98.12 92 PRO A C 1
ATOM 683 O O . PRO A 1 92 ? -2.528 -1.474 -15.763 1.00 98.12 92 PRO A O 1
ATOM 686 N N . LEU A 1 93 ? -0.633 -1.349 -16.974 1.00 97.62 93 LEU A N 1
ATOM 687 C CA . LEU A 1 93 ? -0.456 0.099 -16.827 1.00 97.62 93 LEU A CA 1
ATOM 688 C C . LEU A 1 93 ? -1.570 0.923 -17.493 1.00 97.62 93 LEU A C 1
ATOM 690 O O . LEU A 1 93 ? -1.871 2.027 -17.039 1.00 97.62 93 LEU A O 1
ATOM 694 N N . ASP A 1 94 ? -2.256 0.366 -18.493 1.00 97.38 94 ASP A N 1
ATOM 695 C CA . ASP A 1 94 ? -3.393 1.024 -19.154 1.00 97.38 94 ASP A CA 1
ATOM 696 C C . ASP A 1 94 ? -4.669 0.998 -18.292 1.00 97.38 94 ASP A C 1
ATOM 698 O O . ASP A 1 94 ? -5.690 1.606 -18.627 1.00 97.38 94 ASP A O 1
ATOM 702 N N . HIS A 1 95 ? -4.635 0.286 -17.162 1.00 98.12 95 HIS A N 1
ATOM 703 C CA . HIS A 1 95 ? -5.804 0.018 -16.330 1.00 98.12 95 HIS A CA 1
ATOM 704 C C . HIS A 1 95 ? -5.662 0.490 -14.882 1.00 98.12 95 HIS A C 1
ATOM 706 O O . HIS A 1 95 ? -6.569 0.246 -14.087 1.00 98.12 95 HIS A O 1
ATOM 712 N N . LEU A 1 96 ? -4.592 1.216 -14.536 1.00 97.25 96 LEU A N 1
ATOM 713 C CA . LEU A 1 96 ? -4.324 1.671 -13.161 1.00 97.25 96 LEU A CA 1
ATOM 714 C C . LEU A 1 96 ? -5.480 2.481 -12.554 1.00 97.25 96 LEU A C 1
ATOM 716 O O . LEU A 1 96 ? -5.764 2.357 -11.366 1.00 97.25 96 LEU A O 1
ATOM 720 N N . GLY A 1 97 ? -6.220 3.226 -13.385 1.00 96.56 97 GLY A N 1
ATOM 721 C CA . GLY A 1 97 ? -7.416 3.973 -12.975 1.00 96.56 97 GLY A CA 1
ATOM 722 C C . GLY A 1 97 ? -8.581 3.117 -12.460 1.00 96.56 97 GLY A C 1
ATOM 723 O O . GLY A 1 97 ? -9.577 3.670 -12.008 1.00 96.56 97 GLY A O 1
ATOM 724 N N . ARG A 1 98 ? -8.484 1.780 -12.511 1.00 96.75 98 ARG A N 1
ATOM 725 C CA . ARG A 1 98 ? -9.443 0.881 -11.852 1.00 96.75 98 ARG A CA 1
ATOM 726 C C . ARG A 1 98 ? -9.276 0.857 -10.334 1.00 96.75 98 ARG A C 1
ATOM 728 O O . ARG A 1 98 ? -10.245 0.529 -9.653 1.00 96.75 98 ARG A O 1
ATOM 735 N N . PHE A 1 99 ? -8.088 1.164 -9.807 1.00 96.50 99 PHE A N 1
ATOM 736 C CA . PHE A 1 99 ? -7.901 1.284 -8.363 1.00 96.50 99 PHE A CA 1
ATOM 737 C C . PHE A 1 99 ? -8.607 2.552 -7.852 1.00 96.50 99 PHE A C 1
ATOM 739 O O . PHE A 1 99 ? -8.326 3.633 -8.378 1.00 96.50 99 PHE A O 1
ATOM 746 N N . PRO A 1 100 ? -9.491 2.461 -6.836 1.00 92.44 100 PRO A N 1
ATOM 747 C CA . PRO A 1 100 ? -10.356 3.569 -6.427 1.00 92.44 100 PRO A CA 1
ATOM 748 C C . PRO A 1 100 ? -9.607 4.847 -6.049 1.00 92.44 100 PRO A C 1
ATOM 750 O O . PRO A 1 100 ? -10.133 5.940 -6.239 1.00 92.44 100 PRO A O 1
ATOM 753 N N . TYR A 1 101 ? -8.379 4.719 -5.542 1.00 92.56 101 TYR A N 1
ATOM 754 C CA . TYR A 1 101 ? -7.585 5.852 -5.070 1.00 92.56 101 TYR A CA 1
ATOM 755 C C . TYR A 1 101 ? -6.445 6.232 -6.018 1.00 92.56 101 TYR A C 1
ATOM 757 O O . TYR A 1 101 ? -5.557 6.980 -5.622 1.00 92.56 101 TYR A O 1
ATOM 765 N N . PHE A 1 102 ? -6.431 5.754 -7.269 1.00 97.06 102 PHE A N 1
ATOM 766 C CA . PHE A 1 102 ? -5.301 6.015 -8.169 1.00 97.06 102 PHE A CA 1
ATOM 767 C C . PHE A 1 102 ? -5.070 7.514 -8.420 1.00 97.06 102 PHE A C 1
ATOM 769 O O . PHE A 1 102 ? -3.926 7.957 -8.471 1.00 97.06 102 PHE A O 1
ATOM 776 N N . SER A 1 103 ? -6.136 8.320 -8.502 1.00 96.50 103 SER A N 1
ATOM 777 C CA . SER A 1 103 ? -6.013 9.783 -8.591 1.00 96.50 103 SER A CA 1
ATOM 778 C C . SER A 1 103 ? -5.284 10.381 -7.387 1.00 96.50 103 SER A C 1
ATOM 780 O O . SER A 1 103 ? -4.469 11.280 -7.566 1.00 96.50 103 SER A O 1
ATOM 782 N N . ASN A 1 104 ? -5.502 9.838 -6.185 1.00 95.75 104 ASN A N 1
ATOM 783 C CA . ASN A 1 104 ? -4.830 10.307 -4.975 1.00 95.75 104 ASN A CA 1
ATOM 784 C C . ASN A 1 104 ? -3.317 10.073 -5.069 1.00 95.75 104 ASN A C 1
ATOM 786 O O . ASN A 1 104 ? -2.553 10.938 -4.660 1.00 95.75 104 ASN A O 1
ATOM 790 N N . TYR A 1 105 ? -2.879 8.953 -5.658 1.00 97.12 105 TYR A N 1
ATOM 791 C CA . TYR A 1 105 ? -1.454 8.704 -5.908 1.00 97.12 105 TYR A CA 1
ATOM 792 C C . TYR A 1 105 ? -0.870 9.667 -6.943 1.00 97.12 105 TYR A C 1
ATOM 794 O O . TYR A 1 105 ? 0.255 10.122 -6.772 1.00 97.12 105 TYR A O 1
ATOM 802 N N . ILE A 1 106 ? -1.626 10.031 -7.987 1.00 97.75 106 ILE A N 1
ATOM 803 C CA . ILE A 1 106 ? -1.176 11.061 -8.937 1.00 97.75 106 ILE A CA 1
ATOM 804 C C . ILE A 1 106 ? -0.922 12.387 -8.219 1.00 97.75 106 ILE A C 1
ATOM 806 O O . ILE A 1 106 ? 0.146 12.979 -8.378 1.00 97.75 106 ILE A O 1
ATOM 810 N N . ASP A 1 107 ? -1.900 12.843 -7.441 1.00 98.00 107 ASP A N 1
ATOM 811 C CA . ASP A 1 107 ? -1.835 14.144 -6.783 1.00 98.00 107 ASP A CA 1
ATOM 812 C C . ASP A 1 107 ? -0.764 14.166 -5.686 1.00 98.00 107 ASP A C 1
ATOM 814 O O . ASP A 1 107 ? 0.012 15.122 -5.600 1.00 98.00 107 ASP A O 1
ATOM 818 N N . LEU A 1 108 ? -0.671 13.094 -4.891 1.00 97.00 108 LEU A N 1
ATOM 819 C CA . LEU A 1 108 ? 0.306 12.982 -3.812 1.00 97.00 108 LEU A CA 1
ATOM 820 C C . LEU A 1 108 ? 1.737 12.881 -4.348 1.00 97.00 108 LEU A C 1
ATOM 822 O O . LEU A 1 108 ? 2.591 13.648 -3.914 1.00 97.00 108 LEU A O 1
ATOM 826 N N . SER A 1 109 ? 2.001 12.026 -5.340 1.00 96.62 109 SER A N 1
ATOM 827 C CA . SER A 1 109 ? 3.348 11.913 -5.918 1.00 96.62 109 SER A CA 1
ATOM 828 C C . SER A 1 109 ? 3.782 13.183 -6.645 1.00 96.62 109 SER A C 1
ATOM 830 O O . SER A 1 109 ? 4.960 13.541 -6.608 1.00 96.62 109 SER A O 1
ATOM 832 N N . LYS A 1 110 ? 2.843 13.916 -7.259 1.00 97.19 110 LYS A N 1
ATOM 833 C CA . LYS A 1 110 ? 3.136 15.245 -7.804 1.00 97.19 110 LYS A CA 1
ATOM 834 C C . LYS A 1 110 ? 3.510 16.226 -6.691 1.00 97.19 110 LYS A C 1
ATOM 836 O O . LYS A 1 110 ? 4.478 16.964 -6.847 1.00 97.19 110 LYS A O 1
ATOM 841 N N . LEU A 1 111 ? 2.763 16.245 -5.585 1.00 97.81 111 LEU A N 1
ATOM 842 C CA . LEU A 1 111 ? 3.064 17.107 -4.440 1.00 97.81 111 LEU A CA 1
ATOM 843 C C . LEU A 1 111 ? 4.449 16.802 -3.852 1.00 97.81 111 LEU A C 1
ATOM 845 O O . LEU A 1 111 ? 5.223 17.726 -3.609 1.00 97.81 111 LEU A O 1
ATOM 849 N N . GLU A 1 112 ? 4.770 15.523 -3.653 1.00 95.56 112 GLU A N 1
ATOM 850 C CA . GLU A 1 112 ? 6.078 15.069 -3.164 1.00 95.56 112 GLU A CA 1
ATOM 851 C C . GLU A 1 112 ? 7.206 15.512 -4.101 1.00 95.56 112 GLU A C 1
ATOM 853 O O . GLU A 1 112 ? 8.191 16.101 -3.653 1.00 95.56 112 GLU A O 1
ATOM 858 N N . PHE A 1 113 ? 7.040 15.308 -5.410 1.00 96.00 113 PHE A N 1
ATOM 859 C CA . PHE A 1 113 ? 8.012 15.749 -6.406 1.00 96.00 113 PHE A CA 1
ATOM 860 C C . PHE A 1 113 ? 8.191 17.274 -6.422 1.00 96.00 113 PHE A C 1
ATOM 862 O O . PHE A 1 113 ? 9.323 17.760 -6.405 1.00 96.00 113 PHE A O 1
ATOM 869 N N . ASP A 1 114 ? 7.095 18.037 -6.408 1.00 96.50 114 ASP A N 1
ATOM 870 C CA . ASP A 1 114 ? 7.133 19.503 -6.410 1.00 96.50 114 ASP A CA 1
ATOM 871 C C . ASP A 1 114 ? 7.850 20.044 -5.156 1.00 96.50 114 ASP A C 1
ATOM 873 O O . ASP A 1 114 ? 8.608 21.016 -5.238 1.00 96.50 114 ASP A O 1
ATOM 877 N N . LEU A 1 115 ? 7.658 19.401 -3.997 1.00 96.44 115 LEU A N 1
ATOM 878 C CA . LEU A 1 115 ? 8.394 19.721 -2.772 1.00 96.44 115 LEU A CA 1
ATOM 879 C C . LEU A 1 115 ? 9.890 19.428 -2.926 1.00 96.44 115 LEU A C 1
ATOM 881 O O . LEU A 1 115 ? 10.709 20.295 -2.614 1.00 96.44 115 LEU A O 1
ATOM 885 N N . LEU A 1 116 ? 10.258 18.254 -3.442 1.00 93.00 116 LEU A N 1
ATOM 886 C CA . LEU A 1 116 ? 11.660 17.888 -3.645 1.00 93.00 116 LEU A CA 1
ATOM 887 C C . LEU A 1 116 ? 12.371 18.866 -4.590 1.00 93.00 116 LEU A C 1
ATOM 889 O O . LEU A 1 116 ? 13.420 19.400 -4.236 1.00 93.00 116 LEU A O 1
ATOM 893 N N . VAL A 1 117 ? 11.779 19.183 -5.744 1.00 94.06 117 VAL A N 1
ATOM 894 C CA . VAL A 1 117 ? 12.357 20.134 -6.712 1.00 94.06 117 VAL A CA 1
ATOM 895 C C . VAL A 1 117 ? 12.469 21.544 -6.128 1.00 94.06 117 VAL A C 1
ATOM 897 O O . VAL A 1 117 ? 13.428 22.263 -6.419 1.00 94.06 117 VAL A O 1
ATOM 900 N N . ARG A 1 118 ? 11.517 21.954 -5.280 1.00 95.88 118 ARG A N 1
ATOM 901 C CA . ARG A 1 118 ? 11.557 23.262 -4.613 1.00 95.88 118 ARG A CA 1
ATOM 902 C C . ARG A 1 118 ? 12.744 23.394 -3.660 1.00 95.88 118 ARG A C 1
ATOM 904 O O . ARG A 1 118 ? 13.339 24.469 -3.595 1.00 95.88 118 ARG A O 1
ATOM 911 N N . TYR A 1 119 ? 13.045 22.348 -2.894 1.00 94.88 119 TYR A N 1
ATOM 912 C CA . TYR A 1 119 ? 14.102 22.381 -1.879 1.00 94.88 119 TYR A CA 1
ATOM 913 C C . TYR A 1 119 ? 15.456 21.875 -2.387 1.00 94.88 119 TYR A C 1
ATOM 915 O O . TYR A 1 119 ? 16.476 22.181 -1.774 1.00 94.88 119 TYR A O 1
ATOM 923 N N . ILE A 1 120 ? 15.480 21.181 -3.526 1.00 92.38 120 ILE A N 1
ATOM 924 C CA . ILE A 1 120 ? 16.688 20.695 -4.197 1.00 92.38 120 ILE A CA 1
ATOM 925 C C . ILE A 1 120 ? 16.675 21.201 -5.651 1.00 92.38 120 ILE A C 1
ATOM 927 O O . ILE A 1 120 ? 16.333 20.463 -6.578 1.00 92.38 120 ILE A O 1
ATOM 931 N N . PRO A 1 121 ? 17.012 22.481 -5.898 1.00 90.00 121 PRO A N 1
ATOM 932 C CA . PRO A 1 121 ? 17.047 23.015 -7.254 1.00 90.00 121 PRO A CA 1
ATOM 933 C C . PRO A 1 121 ? 18.009 22.220 -8.145 1.00 90.00 121 PRO A C 1
ATOM 935 O O . PRO 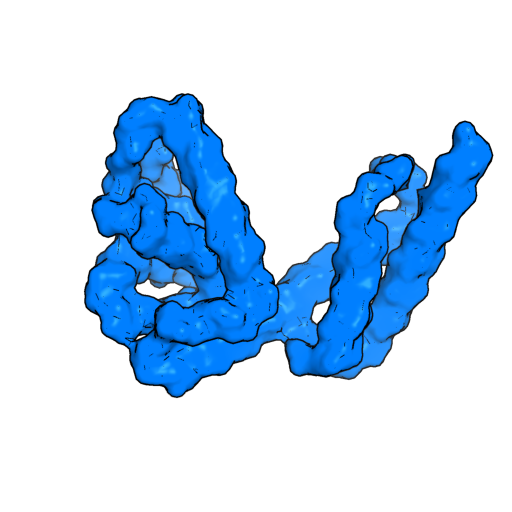A 1 121 ? 19.164 22.007 -7.786 1.00 90.00 121 PRO A O 1
ATOM 938 N N . GLY A 1 122 ? 17.535 21.801 -9.320 1.00 90.81 122 GLY A N 1
ATOM 939 C CA . GLY A 1 122 ? 18.314 20.962 -10.238 1.00 90.81 122 GLY A CA 1
ATOM 940 C C . GLY A 1 122 ? 18.288 19.468 -9.908 1.00 90.81 122 GLY A C 1
ATOM 941 O O . GLY A 1 122 ? 19.093 18.727 -10.466 1.00 90.81 122 GLY A O 1
ATOM 942 N N . LEU A 1 123 ? 17.375 19.027 -9.032 1.00 90.12 123 LEU A N 1
ATOM 943 C CA . LEU A 1 123 ? 17.147 17.618 -8.718 1.00 90.12 123 LEU A CA 1
ATOM 944 C C . LEU A 1 123 ? 17.036 16.765 -9.992 1.00 90.12 123 LEU A C 1
ATOM 946 O O . LEU A 1 123 ? 16.095 16.903 -10.773 1.00 90.12 123 LEU A O 1
ATOM 950 N N . ALA A 1 124 ? 17.998 15.863 -10.166 1.00 91.75 124 ALA A N 1
ATOM 951 C CA . ALA A 1 124 ? 18.044 14.879 -11.241 1.00 91.75 124 ALA A CA 1
ATOM 952 C C . ALA A 1 124 ? 18.672 13.574 -10.714 1.00 91.75 124 ALA A C 1
ATOM 954 O O . ALA A 1 124 ? 19.783 13.218 -11.117 1.00 91.75 124 ALA A O 1
ATOM 955 N N . PRO A 1 125 ? 18.014 12.887 -9.758 1.00 94.12 125 PRO A N 1
ATOM 956 C CA . PRO A 1 125 ? 18.571 11.704 -9.124 1.00 94.12 125 PRO A CA 1
ATOM 957 C C . PRO A 1 125 ? 18.768 10.613 -10.171 1.00 94.12 125 PRO A C 1
ATOM 959 O O . PRO A 1 125 ? 17.868 10.31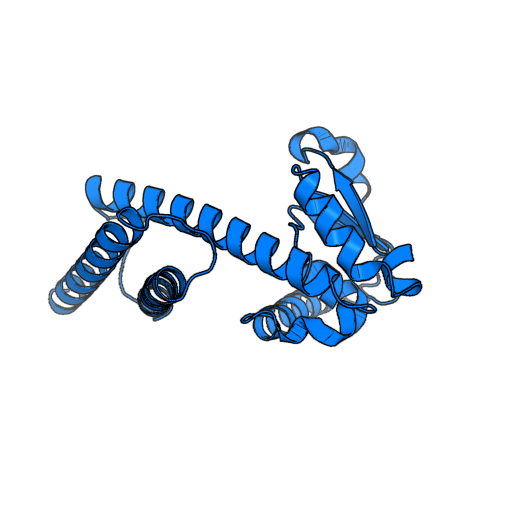3 -10.957 1.00 94.12 125 PRO A O 1
ATOM 962 N N . SER A 1 126 ? 19.944 9.991 -10.169 1.00 95.00 126 SER A N 1
ATOM 963 C CA . SER A 1 126 ? 20.185 8.815 -11.010 1.00 95.00 126 SER A CA 1
ATOM 964 C C . SER A 1 126 ? 19.425 7.590 -10.489 1.00 95.00 126 SER A C 1
ATOM 966 O O . SER A 1 126 ? 19.005 6.737 -11.274 1.00 95.00 126 SER A O 1
ATOM 968 N N . ARG A 1 127 ? 19.209 7.524 -9.168 1.00 96.50 127 ARG A N 1
ATOM 969 C CA . ARG A 1 127 ? 18.542 6.426 -8.464 1.00 96.50 127 ARG A CA 1
ATOM 970 C C . ARG A 1 127 ? 17.666 6.951 -7.328 1.00 96.50 127 ARG A C 1
ATOM 972 O O . ARG A 1 127 ? 18.032 7.922 -6.675 1.00 96.50 127 ARG A O 1
ATOM 979 N N . VAL A 1 128 ? 16.548 6.280 -7.073 1.00 96.31 128 VAL A N 1
ATOM 980 C CA . VAL A 1 128 ? 15.650 6.516 -5.935 1.00 96.31 128 VAL A CA 1
ATOM 981 C C . VAL A 1 128 ? 15.367 5.187 -5.247 1.00 96.31 128 VAL A C 1
ATOM 983 O O . VAL A 1 128 ? 14.926 4.240 -5.896 1.00 96.31 128 VAL A O 1
ATOM 986 N N . ALA A 1 129 ? 15.577 5.133 -3.932 1.00 96.69 129 ALA A N 1
ATOM 987 C CA . ALA A 1 129 ? 15.099 4.040 -3.095 1.00 96.69 129 ALA A CA 1
ATOM 988 C C . ALA A 1 129 ? 13.672 4.338 -2.620 1.00 96.69 129 ALA A C 1
ATOM 990 O O . ALA A 1 129 ? 13.441 5.347 -1.954 1.00 96.69 129 ALA A O 1
ATOM 991 N N . PHE A 1 130 ? 12.721 3.455 -2.924 1.00 96.69 130 PHE A N 1
ATOM 992 C CA . PHE A 1 130 ? 11.361 3.529 -2.394 1.00 96.69 130 PHE A CA 1
ATOM 993 C C . PHE A 1 130 ? 11.139 2.397 -1.388 1.00 96.69 130 PHE A C 1
ATOM 995 O O . PHE A 1 130 ? 11.097 1.225 -1.759 1.00 96.69 130 PHE A O 1
ATOM 1002 N N . VAL A 1 131 ? 11.022 2.739 -0.106 1.00 96.50 131 VAL A N 1
ATOM 1003 C CA . VAL A 1 131 ? 10.932 1.775 1.001 1.00 96.50 131 VAL A CA 1
ATOM 1004 C C . VAL A 1 131 ? 9.476 1.517 1.376 1.00 96.50 131 VAL A C 1
ATOM 1006 O O . VAL A 1 131 ? 8.739 2.456 1.655 1.00 96.50 131 VAL A O 1
ATOM 1009 N N . GLY A 1 132 ? 9.079 0.243 1.430 1.00 96.31 132 GLY A N 1
ATOM 1010 C CA . GLY A 1 132 ? 7.690 -0.150 1.681 1.00 96.31 132 GLY A CA 1
ATOM 1011 C C . GLY A 1 132 ? 6.831 0.005 0.431 1.00 96.31 132 GLY A C 1
ATOM 1012 O O . GLY A 1 132 ? 5.768 0.611 0.479 1.00 96.31 132 GLY A O 1
ATOM 1013 N N . SER A 1 133 ? 7.329 -0.490 -0.705 1.00 97.25 133 SER A N 1
ATOM 1014 C CA . SER A 1 133 ? 6.667 -0.292 -2.001 1.00 97.25 133 SER A CA 1
ATOM 1015 C C . SER A 1 133 ? 5.340 -1.040 -2.165 1.00 97.25 133 SER A C 1
ATOM 1017 O O . SER A 1 133 ? 4.530 -0.632 -2.993 1.00 97.25 133 SER A O 1
ATOM 1019 N N . GLY A 1 134 ? 5.105 -2.110 -1.399 1.00 96.94 134 GLY A N 1
ATOM 1020 C CA . GLY A 1 134 ? 3.858 -2.864 -1.441 1.00 96.94 134 GLY A CA 1
ATOM 1021 C C . GLY A 1 134 ? 3.595 -3.602 -2.768 1.00 96.94 134 GLY A C 1
ATOM 1022 O O . GLY A 1 134 ? 4.394 -3.568 -3.707 1.00 96.94 134 GLY A O 1
ATOM 1023 N N . PRO A 1 135 ? 2.470 -4.337 -2.861 1.00 97.75 135 PRO A N 1
ATOM 1024 C CA . PRO A 1 135 ? 2.039 -5.005 -4.091 1.00 97.75 135 PRO A CA 1
ATOM 1025 C C . PRO A 1 135 ? 1.552 -4.039 -5.184 1.00 97.75 135 PRO A C 1
ATOM 1027 O O . PRO A 1 135 ? 1.553 -4.418 -6.358 1.00 97.75 135 PRO A O 1
ATOM 1030 N N . LEU A 1 136 ? 1.147 -2.817 -4.816 1.00 97.62 136 LEU A N 1
ATOM 1031 C CA . LEU A 1 136 ? 0.800 -1.719 -5.723 1.00 97.62 136 LEU A CA 1
ATOM 1032 C C . LEU A 1 136 ? 1.779 -0.546 -5.524 1.00 97.62 136 LEU A C 1
ATOM 1034 O O . LEU A 1 136 ? 1.453 0.401 -4.812 1.00 97.62 136 LEU A O 1
ATOM 1038 N N . PRO A 1 137 ? 2.956 -0.549 -6.178 1.00 97.69 137 PRO A N 1
ATOM 1039 C CA . PRO A 1 137 ? 3.995 0.472 -6.013 1.00 97.69 137 PRO A CA 1
ATOM 1040 C C . PRO A 1 137 ? 3.637 1.789 -6.725 1.00 97.69 137 PRO A C 1
ATOM 1042 O O . PRO A 1 137 ? 4.398 2.303 -7.540 1.00 97.69 137 PRO A O 1
ATOM 1045 N N . PHE A 1 138 ? 2.441 2.329 -6.492 1.00 97.88 138 PHE A N 1
ATOM 1046 C CA . PHE A 1 138 ? 1.909 3.451 -7.259 1.00 97.88 138 PHE A CA 1
ATOM 1047 C C . PHE A 1 138 ? 2.701 4.734 -7.068 1.00 97.88 138 PHE A C 1
ATOM 1049 O O . PHE A 1 138 ? 2.923 5.424 -8.057 1.00 97.88 138 PHE A O 1
ATOM 1056 N N . SER A 1 139 ? 3.194 5.031 -5.865 1.00 96.81 139 SER A N 1
ATOM 1057 C CA . SER A 1 139 ? 4.003 6.235 -5.660 1.00 96.81 139 SER A CA 1
ATOM 1058 C C . SER A 1 139 ? 5.283 6.208 -6.500 1.00 96.81 139 SER A C 1
ATOM 1060 O O . SER A 1 139 ? 5.537 7.124 -7.283 1.00 96.81 139 SER A O 1
ATOM 1062 N N . SER A 1 140 ? 6.068 5.128 -6.420 1.00 97.88 140 SER A N 1
ATOM 1063 C CA . SER A 1 140 ? 7.289 5.000 -7.223 1.00 97.88 140 SER A CA 1
ATOM 1064 C C . SER A 1 140 ? 6.995 4.872 -8.717 1.00 97.88 140 SER A C 1
ATOM 1066 O O . SER A 1 140 ? 7.713 5.459 -9.521 1.00 97.88 140 SER A O 1
ATOM 1068 N N . LEU A 1 141 ? 5.916 4.186 -9.106 1.00 98.19 141 LEU A N 1
ATOM 1069 C CA . LEU A 1 141 ? 5.476 4.079 -10.498 1.00 98.19 141 LEU A CA 1
ATOM 1070 C C . LEU A 1 141 ? 5.120 5.447 -11.091 1.00 98.19 141 LEU A C 1
ATOM 1072 O O . LEU A 1 141 ? 5.546 5.772 -12.198 1.00 98.19 141 LEU A O 1
ATOM 1076 N N . VAL A 1 142 ? 4.353 6.263 -10.366 1.00 97.75 142 VAL A N 1
ATOM 1077 C CA . VAL A 1 142 ? 3.947 7.602 -10.813 1.00 97.75 142 VAL A CA 1
ATOM 1078 C C . VAL A 1 142 ? 5.156 8.523 -10.912 1.00 97.75 142 VAL A C 1
ATOM 1080 O O . VAL A 1 142 ? 5.311 9.208 -11.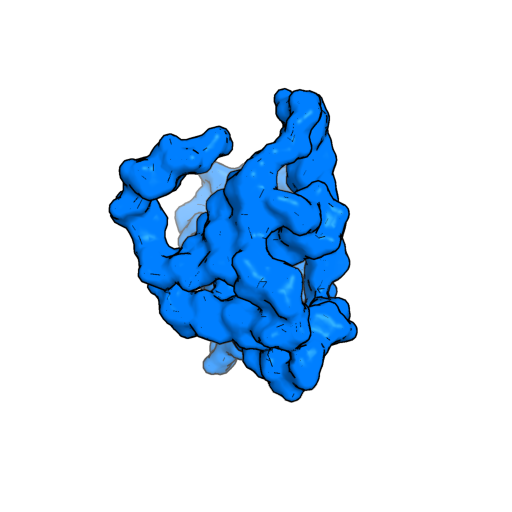927 1.00 97.75 142 VAL A O 1
ATOM 1083 N N . LEU A 1 143 ? 6.045 8.499 -9.915 1.00 97.56 143 LEU A N 1
ATOM 1084 C CA . LEU A 1 143 ? 7.308 9.234 -9.967 1.00 97.56 143 LEU A CA 1
ATOM 1085 C C . LEU A 1 143 ? 8.140 8.809 -11.186 1.00 97.56 143 LEU A C 1
ATOM 1087 O O . LEU A 1 143 ? 8.512 9.665 -11.989 1.00 97.56 143 LEU A O 1
ATOM 1091 N N . 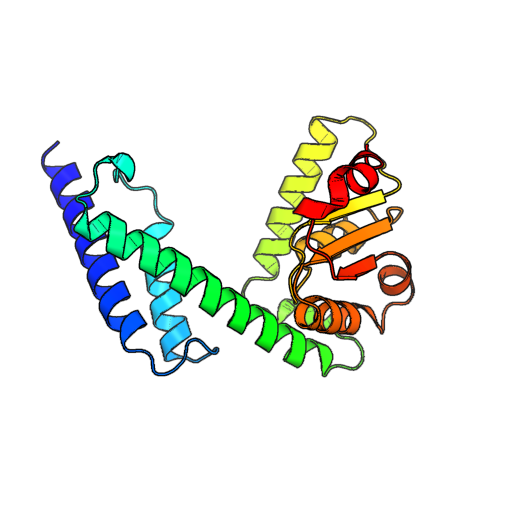ALA A 1 144 ? 8.354 7.506 -11.386 1.00 97.69 144 ALA A N 1
ATOM 1092 C CA . ALA A 1 144 ? 9.145 6.956 -12.487 1.00 97.69 144 ALA A CA 1
ATOM 1093 C C . ALA A 1 144 ? 8.563 7.249 -13.874 1.00 97.69 144 ALA A C 1
ATOM 1095 O O . ALA A 1 144 ? 9.323 7.433 -14.827 1.00 97.69 144 ALA A O 1
ATOM 1096 N N . ALA A 1 145 ? 7.236 7.264 -14.003 1.00 97.06 145 ALA A N 1
ATOM 1097 C CA . ALA A 1 145 ? 6.556 7.452 -15.280 1.00 97.06 145 ALA A CA 1
ATOM 1098 C C . ALA A 1 145 ? 6.357 8.930 -15.648 1.00 97.06 145 ALA A C 1
ATOM 1100 O O . ALA A 1 145 ? 6.334 9.261 -16.832 1.00 97.06 145 ALA A O 1
ATOM 1101 N N . ARG A 1 146 ? 6.169 9.822 -14.663 1.00 96.19 146 ARG A N 1
ATOM 1102 C CA . ARG A 1 146 ? 5.713 11.203 -14.920 1.00 96.19 146 ARG A CA 1
ATOM 1103 C C . ARG A 1 146 ? 6.689 12.294 -14.509 1.00 96.19 146 ARG A C 1
ATOM 1105 O O . ARG A 1 146 ? 6.650 13.372 -15.095 1.00 96.19 146 ARG A O 1
ATOM 1112 N N . HIS A 1 147 ? 7.530 12.040 -13.512 1.00 96.12 147 HIS A N 1
ATOM 1113 C CA . HIS A 1 147 ? 8.308 13.094 -12.857 1.00 96.12 147 HIS A CA 1
ATOM 1114 C C . HIS A 1 147 ? 9.821 12.871 -12.952 1.00 96.12 147 HIS A C 1
ATOM 1116 O O . HIS A 1 147 ? 10.584 13.827 -13.053 1.00 96.12 147 HIS A O 1
ATOM 1122 N N . LEU A 1 148 ? 10.252 11.610 -12.986 1.00 96.31 148 LEU A N 1
ATOM 1123 C CA . LEU A 1 148 ? 11.649 11.183 -12.979 1.00 96.31 148 LEU A CA 1
ATOM 1124 C C . LEU A 1 148 ? 11.908 10.116 -14.071 1.00 96.31 148 LEU A C 1
ATOM 1126 O O . LEU A 1 148 ? 12.300 8.987 -13.764 1.00 96.31 148 LEU A O 1
ATOM 1130 N N . PRO A 1 149 ? 11.694 10.441 -15.365 1.00 96.25 149 PRO A N 1
ATOM 1131 C CA . PRO A 1 149 ? 11.763 9.462 -16.459 1.00 96.25 149 PRO A CA 1
ATOM 1132 C C . PRO A 1 149 ? 13.172 8.902 -16.710 1.00 96.25 149 PRO A C 1
ATOM 1134 O O . PRO A 1 149 ? 13.309 7.842 -17.308 1.00 96.25 149 PRO A O 1
ATOM 1137 N N . ASN A 1 150 ? 14.219 9.585 -16.236 1.00 96.31 150 ASN A N 1
ATOM 1138 C CA . ASN A 1 150 ? 15.618 9.172 -16.404 1.00 96.31 150 ASN A CA 1
ATOM 1139 C C . ASN A 1 150 ? 16.211 8.516 -15.146 1.00 96.31 150 ASN A C 1
ATOM 1141 O O . ASN A 1 150 ? 17.420 8.303 -15.072 1.00 96.31 150 ASN A O 1
ATOM 1145 N N . THR A 1 151 ? 15.379 8.234 -14.145 1.00 97.06 151 THR A N 1
ATOM 1146 C CA . THR A 1 151 ? 15.804 7.733 -12.837 1.00 97.06 151 THR A CA 1
ATOM 1147 C C . THR A 1 151 ? 15.498 6.244 -12.717 1.00 97.06 151 THR A C 1
ATOM 1149 O O . THR A 1 151 ? 14.446 5.774 -13.168 1.00 97.06 151 THR A O 1
ATOM 1152 N N . LEU A 1 152 ? 16.420 5.507 -12.095 1.00 98.19 152 LEU A N 1
ATOM 1153 C CA . LEU A 1 152 ? 16.206 4.126 -11.670 1.00 98.19 152 LEU A CA 1
ATOM 1154 C C . LEU A 1 152 ? 15.506 4.103 -10.308 1.00 98.19 152 LEU A C 1
ATOM 1156 O O . LEU A 1 152 ? 15.841 4.882 -9.420 1.00 98.19 152 LEU A O 1
ATOM 1160 N N . PHE A 1 153 ? 14.557 3.196 -10.134 1.00 98.31 153 PHE A N 1
ATOM 1161 C CA . PHE A 1 153 ? 13.793 3.035 -8.905 1.00 98.31 153 PHE A CA 1
ATOM 1162 C C . PHE A 1 153 ? 14.076 1.672 -8.294 1.00 98.31 153 PHE A C 1
ATOM 1164 O O . PHE A 1 153 ? 13.730 0.636 -8.861 1.00 98.31 153 PHE A O 1
ATOM 1171 N N . ASP A 1 154 ? 14.671 1.692 -7.112 1.00 98.00 154 ASP A N 1
ATOM 1172 C CA . ASP A 1 154 ? 14.906 0.528 -6.279 1.00 98.00 154 ASP A CA 1
ATOM 1173 C C . ASP A 1 154 ? 13.774 0.440 -5.248 1.00 98.00 154 ASP A C 1
ATOM 1175 O O . ASP A 1 154 ? 13.737 1.173 -4.262 1.00 98.00 154 ASP A O 1
ATOM 1179 N N . ASN A 1 155 ? 12.799 -0.427 -5.513 1.00 98.44 155 ASN A N 1
ATOM 1180 C CA . ASN A 1 155 ? 11.640 -0.640 -4.655 1.00 98.44 155 ASN A CA 1
ATOM 1181 C C . ASN A 1 155 ? 11.956 -1.735 -3.640 1.00 98.44 155 ASN A C 1
ATOM 1183 O O . ASN A 1 155 ? 12.287 -2.855 -4.024 1.00 98.44 155 ASN A O 1
ATOM 1187 N N . TYR A 1 156 ? 11.849 -1.424 -2.355 1.00 97.88 156 TYR A N 1
ATOM 1188 C CA . TYR A 1 156 ? 12.145 -2.347 -1.269 1.00 97.88 156 TYR A CA 1
ATOM 1189 C C . TYR A 1 156 ? 10.858 -2.747 -0.549 1.00 97.88 156 TYR A C 1
ATOM 1191 O O . TYR A 1 156 ? 10.059 -1.894 -0.155 1.00 97.88 156 TYR A O 1
ATOM 1199 N N . ASP A 1 157 ? 10.682 -4.047 -0.331 1.00 97.94 157 ASP A N 1
ATOM 1200 C CA . ASP A 1 157 ? 9.612 -4.583 0.508 1.00 97.94 157 ASP A CA 1
ATOM 1201 C C . ASP A 1 157 ? 10.073 -5.867 1.205 1.00 97.94 157 ASP A C 1
ATOM 1203 O O . ASP A 1 157 ? 10.778 -6.691 0.620 1.00 97.94 157 ASP A O 1
ATOM 1207 N N . ARG A 1 158 ? 9.648 -6.075 2.454 1.00 97.00 158 ARG A N 1
ATOM 1208 C CA . ARG A 1 158 ? 9.949 -7.310 3.197 1.00 97.00 158 ARG A CA 1
ATOM 1209 C C . ARG A 1 158 ? 9.173 -8.520 2.665 1.00 97.00 158 ARG A C 1
ATOM 1211 O O . ARG A 1 158 ? 9.573 -9.661 2.883 1.00 97.00 158 ARG A O 1
ATOM 1218 N N . CYS A 1 159 ? 8.032 -8.290 2.017 1.00 97.06 159 CYS A N 1
ATOM 1219 C CA . CYS A 1 159 ? 7.114 -9.319 1.560 1.00 97.06 159 CYS A CA 1
ATOM 1220 C C . CYS A 1 159 ? 7.429 -9.727 0.116 1.00 97.06 159 CYS A C 1
ATOM 1222 O O . CYS A 1 159 ? 7.152 -8.996 -0.834 1.00 97.06 159 CYS A O 1
ATOM 1224 N N . ALA A 1 160 ? 7.932 -10.951 -0.070 1.00 97.94 160 ALA A N 1
ATOM 1225 C CA . ALA A 1 160 ? 8.218 -11.491 -1.402 1.00 97.94 160 ALA A CA 1
ATOM 1226 C C . ALA A 1 160 ? 6.992 -11.453 -2.331 1.00 97.94 160 ALA A C 1
ATOM 1228 O O . ALA A 1 160 ? 7.098 -11.056 -3.489 1.00 97.94 160 ALA A O 1
ATOM 1229 N N . ALA A 1 161 ? 5.815 -11.801 -1.798 1.00 98.00 161 ALA A N 1
ATOM 1230 C CA . ALA A 1 161 ? 4.569 -11.810 -2.557 1.00 98.00 161 ALA A CA 1
ATOM 1231 C C . ALA A 1 161 ? 4.124 -10.403 -2.992 1.00 98.00 161 ALA A C 1
ATOM 1233 O O . ALA A 1 161 ? 3.460 -10.271 -4.020 1.00 98.00 161 ALA A O 1
ATOM 1234 N N . ALA A 1 162 ? 4.478 -9.357 -2.237 1.00 98.00 162 ALA A N 1
ATOM 1235 C CA . ALA A 1 162 ? 4.237 -7.976 -2.642 1.00 98.00 162 ALA A CA 1
ATOM 1236 C C . ALA A 1 162 ? 5.098 -7.623 -3.863 1.00 98.00 162 ALA A C 1
ATOM 1238 O O . ALA A 1 162 ? 4.564 -7.271 -4.913 1.00 98.00 162 ALA A O 1
ATOM 1239 N N . ASN A 1 163 ? 6.407 -7.865 -3.781 1.00 98.31 163 ASN A N 1
ATOM 1240 C CA . ASN A 1 163 ? 7.332 -7.626 -4.892 1.00 98.31 163 ASN A CA 1
ATOM 1241 C C . ASN A 1 163 ? 6.989 -8.434 -6.154 1.00 98.31 163 ASN A C 1
ATOM 1243 O O . ASN A 1 163 ? 7.111 -7.927 -7.270 1.00 98.31 163 ASN A O 1
ATOM 1247 N N . ASP A 1 164 ? 6.534 -9.682 -6.007 1.00 98.44 164 ASP A N 1
ATOM 1248 C CA . ASP A 1 164 ? 6.091 -10.501 -7.141 1.00 98.44 164 ASP A CA 1
ATOM 1249 C C . ASP A 1 164 ? 4.869 -9.913 -7.850 1.00 98.44 164 ASP A C 1
ATOM 1251 O O . ASP A 1 164 ? 4.781 -9.968 -9.078 1.00 98.44 164 ASP A O 1
ATOM 1255 N N . ARG A 1 165 ? 3.921 -9.349 -7.095 1.00 98.38 165 ARG A N 1
ATOM 1256 C CA . ARG A 1 165 ? 2.763 -8.649 -7.662 1.00 98.38 165 ARG A CA 1
ATOM 1257 C C . ARG A 1 165 ? 3.181 -7.361 -8.355 1.00 98.38 165 ARG A C 1
ATOM 1259 O O . ARG A 1 165 ? 2.825 -7.161 -9.514 1.00 98.38 165 ARG A O 1
ATOM 1266 N N . ALA A 1 166 ? 4.010 -6.563 -7.695 1.00 98.44 166 ALA A N 1
ATOM 1267 C CA . ALA A 1 166 ? 4.507 -5.300 -8.212 1.00 98.44 166 ALA A CA 1
ATOM 1268 C C . ALA A 1 166 ? 5.253 -5.468 -9.554 1.00 98.44 166 ALA A C 1
ATOM 1270 O O . ALA A 1 166 ? 4.936 -4.786 -10.532 1.00 98.44 166 ALA A O 1
ATOM 1271 N N . ARG A 1 167 ? 6.144 -6.469 -9.661 1.00 98.38 167 ARG A N 1
ATOM 1272 C CA . ARG A 1 167 ? 6.831 -6.829 -10.921 1.00 98.38 167 ARG A CA 1
ATOM 1273 C C . ARG A 1 167 ? 5.868 -7.125 -12.068 1.00 98.38 167 ARG A C 1
ATOM 1275 O O . ARG A 1 167 ? 6.117 -6.742 -13.210 1.00 98.38 167 ARG A O 1
ATOM 1282 N N . LYS A 1 168 ? 4.754 -7.808 -11.789 1.00 98.25 168 LYS A N 1
ATOM 1283 C CA . LYS A 1 168 ? 3.775 -8.160 -12.827 1.00 98.25 168 LYS A CA 1
ATOM 1284 C C . LYS A 1 168 ? 3.071 -6.940 -13.408 1.00 98.25 168 LYS A C 1
ATOM 1286 O O . LYS A 1 168 ? 2.579 -7.061 -14.527 1.00 98.25 168 LYS A O 1
ATOM 1291 N N . LEU A 1 169 ? 3.006 -5.814 -12.697 1.00 98.25 169 LEU A N 1
ATOM 1292 C CA . LEU A 1 169 ? 2.338 -4.605 -13.188 1.00 98.25 169 LEU A CA 1
ATOM 1293 C C . LEU A 1 169 ? 3.136 -3.921 -14.297 1.00 98.25 169 LEU A C 1
ATOM 1295 O O . LEU A 1 169 ? 2.556 -3.480 -15.283 1.00 98.25 169 LEU A O 1
ATOM 1299 N N . VAL A 1 170 ? 4.463 -3.875 -14.166 1.00 97.81 170 VAL A N 1
ATOM 1300 C CA . VAL A 1 170 ? 5.338 -3.187 -15.130 1.00 97.81 170 VAL A CA 1
ATOM 1301 C C . VAL A 1 170 ? 5.798 -4.082 -16.279 1.00 97.81 170 VAL A C 1
ATOM 1303 O O . VAL A 1 170 ? 6.338 -3.578 -17.253 1.00 97.81 170 VAL A O 1
ATOM 1306 N N . ARG A 1 171 ? 5.542 -5.397 -16.224 1.00 97.12 171 ARG A N 1
ATOM 1307 C CA . ARG A 1 171 ? 6.089 -6.400 -17.163 1.00 97.12 171 ARG A CA 1
ATOM 1308 C C . ARG A 1 171 ? 5.912 -6.089 -18.658 1.00 97.12 171 ARG A C 1
ATOM 1310 O O . ARG A 1 171 ? 6.708 -6.556 -19.467 1.00 97.12 171 ARG A O 1
ATOM 1317 N N . ALA A 1 172 ? 4.834 -5.395 -19.029 1.00 97.00 172 ALA A N 1
ATOM 1318 C CA . ALA A 1 172 ? 4.491 -5.103 -20.420 1.00 97.00 172 ALA A CA 1
ATOM 1319 C C . ALA A 1 172 ? 5.193 -3.839 -20.945 1.00 97.00 172 ALA A C 1
ATOM 1321 O O . ALA A 1 172 ? 5.392 -3.699 -22.153 1.00 97.00 172 ALA A O 1
ATOM 1322 N N . ASP A 1 173 ? 5.610 -2.948 -20.045 1.00 97.88 173 ASP A N 1
ATOM 1323 C CA . ASP A 1 173 ? 6.308 -1.712 -20.371 1.00 97.88 173 ASP A CA 1
ATOM 1324 C C . ASP A 1 173 ? 7.817 -1.930 -20.271 1.00 97.88 173 ASP A C 1
ATOM 1326 O O . ASP A 1 173 ? 8.372 -2.128 -19.192 1.00 97.88 173 ASP A O 1
ATOM 1330 N N . LYS A 1 174 ? 8.502 -1.918 -21.418 1.00 97.44 174 LYS A N 1
ATOM 1331 C CA . LYS A 1 174 ? 9.940 -2.220 -21.474 1.00 97.44 174 LYS A CA 1
ATOM 1332 C C . LYS A 1 174 ? 10.796 -1.206 -20.721 1.00 97.44 174 LYS A C 1
ATOM 1334 O O . LYS A 1 174 ? 11.844 -1.594 -20.215 1.00 97.44 174 LYS A O 1
ATOM 1339 N N . ASP A 1 175 ? 10.385 0.058 -20.694 1.00 97.94 175 ASP A N 1
ATOM 1340 C CA . ASP A 1 175 ? 11.150 1.125 -20.057 1.00 97.94 175 ASP A CA 1
ATOM 1341 C C . ASP A 1 175 ? 10.992 1.051 -18.535 1.00 97.94 175 ASP A C 1
ATOM 1343 O O . ASP A 1 175 ? 11.976 0.891 -17.812 1.00 97.94 175 ASP A O 1
ATOM 1347 N N . LEU A 1 176 ? 9.751 1.040 -18.044 1.00 98.19 176 LEU A N 1
ATOM 1348 C CA . LEU A 1 176 ? 9.478 0.935 -16.612 1.00 98.19 176 LEU A CA 1
ATOM 1349 C C . LEU A 1 176 ? 9.970 -0.394 -16.034 1.00 98.19 176 LEU A C 1
ATOM 1351 O O . LEU A 1 176 ? 10.571 -0.394 -14.964 1.00 98.19 176 LEU A O 1
ATOM 1355 N N . ASN A 1 177 ? 9.815 -1.513 -16.750 1.00 97.88 177 ASN A N 1
ATOM 1356 C CA . ASN A 1 177 ? 10.356 -2.802 -16.312 1.00 97.88 177 ASN A CA 1
ATOM 1357 C C . ASN A 1 177 ? 11.893 -2.812 -16.229 1.00 97.88 177 ASN A C 1
ATOM 1359 O O . ASN A 1 177 ? 12.453 -3.569 -15.443 1.00 97.88 177 ASN A O 1
ATOM 1363 N N . ALA A 1 178 ? 12.585 -1.996 -17.031 1.00 98.12 178 ALA A N 1
ATOM 1364 C CA . ALA A 1 178 ? 14.040 -1.867 -16.964 1.00 98.12 178 ALA A CA 1
ATOM 1365 C C . ALA A 1 178 ? 14.498 -0.911 -15.851 1.00 98.12 178 ALA A C 1
ATOM 1367 O O . ALA A 1 178 ? 15.578 -1.098 -15.292 1.00 98.12 178 ALA A O 1
ATOM 1368 N N . ARG A 1 179 ? 13.695 0.112 -15.533 1.00 98.12 179 ARG A N 1
ATOM 1369 C CA . ARG A 1 179 ? 14.048 1.137 -14.540 1.00 98.12 179 ARG A CA 1
ATOM 1370 C C . ARG A 1 179 ? 13.563 0.828 -13.130 1.00 98.12 179 ARG A C 1
ATOM 1372 O O . ARG A 1 179 ? 14.141 1.361 -12.190 1.00 98.12 179 ARG A O 1
ATOM 1379 N N . MET A 1 180 ? 12.538 -0.005 -12.960 1.00 98.56 180 MET A N 1
ATOM 1380 C CA . MET A 1 180 ? 11.968 -0.344 -11.654 1.00 98.56 180 MET A CA 1
ATOM 1381 C C . MET A 1 180 ? 12.417 -1.737 -11.199 1.00 98.56 180 MET A C 1
ATOM 1383 O O . MET A 1 180 ? 11.920 -2.757 -11.673 1.00 98.56 180 MET A O 1
ATOM 1387 N N . SER A 1 181 ? 13.339 -1.772 -10.238 1.00 98.31 181 SER A N 1
ATOM 1388 C CA . SER A 1 181 ? 13.783 -2.990 -9.553 1.00 98.31 181 SER A CA 1
ATOM 1389 C C . SER A 1 181 ? 12.984 -3.214 -8.270 1.00 98.31 181 SER A C 1
ATOM 1391 O O . SER A 1 181 ? 12.525 -2.254 -7.656 1.00 98.31 181 SER A O 1
ATOM 1393 N N . PHE A 1 182 ? 12.817 -4.477 -7.867 1.00 98.44 182 PHE A N 1
ATOM 1394 C CA . PHE A 1 182 ? 12.042 -4.876 -6.684 1.00 98.44 182 PHE A CA 1
ATOM 1395 C C . PHE A 1 182 ? 12.841 -5.850 -5.816 1.00 98.44 182 PHE A C 1
ATOM 1397 O O . PHE A 1 182 ? 13.108 -6.985 -6.231 1.00 98.44 182 PHE A O 1
ATOM 1404 N N . HIS A 1 183 ? 13.180 -5.417 -4.606 1.00 97.50 183 HIS A N 1
ATOM 1405 C CA . HIS A 1 183 ? 14.111 -6.066 -3.690 1.00 97.50 183 HIS A CA 1
ATOM 1406 C C . HIS A 1 183 ? 13.367 -6.611 -2.473 1.00 97.50 183 HIS A C 1
ATOM 1408 O O . HIS A 1 183 ? 12.763 -5.858 -1.705 1.00 97.50 183 HIS A O 1
ATOM 1414 N N . THR A 1 184 ? 13.399 -7.935 -2.298 1.00 97.81 184 THR A N 1
ATOM 1415 C CA . THR A 1 184 ? 12.775 -8.598 -1.144 1.00 97.81 184 THR A CA 1
ATOM 1416 C C . THR A 1 184 ? 13.742 -8.631 0.023 1.00 97.81 184 THR A C 1
ATOM 1418 O O . THR A 1 184 ? 14.631 -9.482 0.066 1.00 97.81 184 THR A O 1
ATOM 1421 N N . VAL A 1 185 ? 13.573 -7.708 0.963 1.00 96.50 185 VAL A N 1
ATOM 1422 C CA . VAL A 1 185 ? 14.507 -7.523 2.074 1.00 96.50 185 VAL A CA 1
ATOM 1423 C C . VAL A 1 185 ? 13.876 -6.691 3.184 1.00 96.50 185 VAL A C 1
ATOM 1425 O O . VAL A 1 185 ? 13.055 -5.809 2.941 1.00 96.50 185 VAL A O 1
ATOM 1428 N N . ASP A 1 186 ? 14.275 -6.971 4.420 1.00 95.38 186 ASP A N 1
ATOM 1429 C CA . ASP A 1 186 ? 14.018 -6.063 5.530 1.00 95.38 186 ASP A CA 1
ATOM 1430 C C . ASP A 1 186 ? 15.068 -4.947 5.511 1.00 95.38 186 ASP A C 1
ATOM 1432 O O . ASP A 1 186 ? 16.249 -5.184 5.776 1.00 95.38 186 ASP A O 1
ATOM 1436 N N . VAL A 1 187 ? 14.629 -3.732 5.179 1.00 93.38 187 VAL A N 1
ATOM 1437 C CA . VAL A 1 187 ? 15.487 -2.543 5.073 1.00 93.38 187 VAL A CA 1
ATOM 1438 C C . VAL A 1 187 ? 16.202 -2.192 6.377 1.00 93.38 187 VAL A C 1
ATOM 1440 O O . VAL A 1 187 ? 17.242 -1.539 6.327 1.00 93.38 187 VAL A O 1
ATOM 1443 N N . ALA A 1 188 ? 15.719 -2.674 7.531 1.00 92.94 188 ALA A N 1
ATOM 1444 C CA . ALA A 1 188 ? 16.430 -2.534 8.801 1.00 92.94 188 ALA A CA 1
ATOM 1445 C C . ALA A 1 188 ? 17.817 -3.210 8.780 1.00 92.94 188 ALA A C 1
ATOM 1447 O O . ALA A 1 188 ? 18.677 -2.870 9.589 1.00 92.94 188 ALA A O 1
ATOM 1448 N N . ASN A 1 189 ? 18.053 -4.127 7.833 1.00 91.62 189 ASN A N 1
ATOM 1449 C CA . ASN A 1 189 ? 19.326 -4.819 7.636 1.00 91.62 189 ASN A CA 1
ATOM 1450 C C . ASN A 1 189 ? 20.200 -4.208 6.519 1.00 91.62 189 ASN A C 1
ATOM 1452 O O . ASN A 1 189 ? 21.239 -4.780 6.196 1.00 91.62 189 ASN A O 1
ATOM 1456 N N . LEU A 1 190 ? 19.800 -3.082 5.907 1.00 89.56 190 LEU A N 1
ATOM 1457 C CA . LEU A 1 190 ? 20.437 -2.521 4.703 1.00 89.56 190 LEU A CA 1
ATOM 1458 C C . LEU A 1 190 ? 21.198 -1.204 4.917 1.00 89.56 190 LEU A C 1
ATOM 1460 O O . LEU A 1 190 ? 21.326 -0.412 3.986 1.00 89.56 190 LEU A O 1
ATOM 1464 N N . THR A 1 191 ? 21.749 -0.963 6.107 1.00 88.69 191 THR A N 1
ATOM 1465 C CA . THR A 1 191 ? 22.438 0.301 6.431 1.00 88.69 191 THR A CA 1
ATOM 1466 C C . THR A 1 191 ? 23.473 0.718 5.375 1.00 88.69 191 THR A C 1
ATOM 1468 O O . THR A 1 191 ? 23.400 1.829 4.855 1.00 88.69 191 THR A O 1
ATOM 1471 N N . ASP A 1 192 ? 24.387 -0.179 4.992 1.00 90.25 192 ASP A N 1
ATOM 1472 C CA . ASP A 1 192 ? 25.466 0.131 4.037 1.00 90.25 192 ASP A CA 1
ATOM 1473 C C . ASP A 1 192 ? 24.980 0.274 2.588 1.00 90.25 192 ASP A C 1
ATOM 1475 O O . ASP A 1 192 ? 25.612 0.940 1.767 1.00 90.25 192 ASP A O 1
ATOM 1479 N N . GLU A 1 193 ? 23.879 -0.389 2.234 1.00 89.12 193 GLU A N 1
ATOM 1480 C CA . GLU A 1 193 ? 23.310 -0.294 0.891 1.00 89.12 193 GLU A CA 1
ATOM 1481 C C . GLU A 1 193 ? 22.524 1.004 0.725 1.00 89.12 193 GLU A C 1
ATOM 1483 O O . GLU A 1 193 ? 22.701 1.699 -0.275 1.00 89.12 193 GLU A O 1
ATOM 1488 N N . LEU A 1 194 ? 21.716 1.357 1.728 1.00 90.81 194 LEU A N 1
ATOM 1489 C CA . LEU A 1 194 ? 20.934 2.589 1.735 1.00 90.81 194 LEU A CA 1
ATOM 1490 C C . LEU A 1 194 ? 21.819 3.838 1.848 1.00 90.81 194 LEU A C 1
ATOM 1492 O O . LEU A 1 194 ? 21.465 4.877 1.305 1.00 90.81 194 LEU A O 1
ATOM 1496 N N . ALA A 1 195 ? 23.008 3.728 2.448 1.00 91.06 195 ALA A N 1
ATOM 1497 C CA . ALA A 1 195 ? 23.994 4.812 2.488 1.00 91.06 195 ALA A CA 1
ATOM 1498 C C . ALA A 1 195 ? 24.568 5.206 1.107 1.00 91.06 195 ALA A C 1
ATOM 1500 O O . ALA A 1 195 ? 25.334 6.163 1.019 1.00 91.06 195 ALA A O 1
ATOM 1501 N N . LYS A 1 196 ? 24.248 4.463 0.036 1.00 90.69 196 LYS A N 1
ATOM 1502 C CA . LYS A 1 196 ? 24.693 4.752 -1.341 1.00 90.69 196 LYS A CA 1
ATOM 1503 C C . LYS A 1 196 ? 23.734 5.654 -2.122 1.00 90.69 196 LYS A C 1
ATOM 1505 O O . LYS A 1 196 ? 24.050 5.983 -3.264 1.00 90.69 196 LYS A O 1
ATOM 1510 N N . TYR A 1 197 ? 22.563 5.964 -1.570 1.00 90.44 197 TYR A N 1
ATOM 1511 C CA . TYR A 1 197 ? 21.638 6.932 -2.156 1.00 90.44 197 TYR A CA 1
ATOM 1512 C C . TYR A 1 197 ? 21.975 8.328 -1.623 1.00 90.44 197 TYR A C 1
ATOM 1514 O O . TYR A 1 197 ? 22.366 8.456 -0.461 1.00 90.44 197 TYR A O 1
ATOM 1522 N N . ASP A 1 198 ? 21.865 9.333 -2.494 1.00 75.81 198 ASP A N 1
ATOM 1523 C CA . ASP A 1 198 ? 22.124 10.743 -2.170 1.00 75.81 198 ASP A CA 1
ATOM 1524 C C . ASP A 1 198 ? 21.028 11.355 -1.279 1.00 75.81 198 ASP A C 1
ATOM 1526 O O . ASP A 1 198 ? 19.840 10.990 -1.457 1.00 75.81 198 ASP A O 1
#

Radius of gyration: 19.76 Å; chains: 1; bounding box: 45×36×49 Å